Protein AF-A0A353HXE6-F1 (afdb_monomer_lite)

Secondary structure (DSSP, 8-state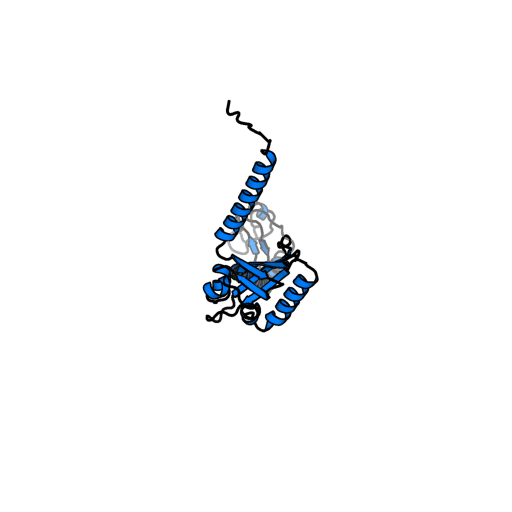):
-----------HHHHHHHHHHHHHHHHHHHHHHHTS-EEEEEEETTT--EEE-HHHHHHTT--HHHHHH-B-THHHHTTS-TTTHHHHHHHHHHHHHH-PPEEEEEEE--TTS-PEEEEEEEEEEEEPPPTTSPPEEEEEEEEEE-HHHHHHHHHHHHHHHHHHHHHHHHHHHHHH-SS--EEE-TT--EEEE-HHHHHHH-S----SSGGGGGGS--B--SSTTTTSBPPGGGSTT-

Radius of gyration: 35.02 Å; chains: 1; bounding box: 72×33×119 Å

pLDDT: mean 83.98, std 12.81, range [37.56, 98.0]

Foldseek 3Di:
DDDDDDDDDDCPVVVVVVVVVVVVVVVVVVVQVVVLFKKKWKAWPPVQWIAIAPNVCVLQVHDNVQRHVTDHPCSRLVQWDPVCSVVLVVLVVVQVVVQDKRWDWTWGQDPVRDTWIKTWIWGKDWDDADVVRDTIIMTITMIGGCRVVVVVVVVVVVVVVVVVVVVVVVLVVLQPDCDWDWDADLFLQTDDTYPNVCVVQPDADRDPGLQCCQRGWDAACDDPRGRPTDGSVNDPSD

Structure (mmCIF, N/CA/C/O backbone):
data_AF-A0A353HXE6-F1
#
_entry.id   AF-A0A353HXE6-F1
#
loop_
_atom_site.group_PDB
_atom_site.id
_atom_site.type_symbol
_atom_site.label_atom_id
_atom_site.label_alt_id
_atom_site.label_comp_id
_atom_site.label_asym_id
_atom_site.label_entity_id
_atom_site.label_seq_id
_atom_site.pdbx_PDB_ins_code
_atom_site.Cartn_x
_atom_site.Cartn_y
_atom_site.Cartn_z
_atom_site.occupancy
_atom_site.B_iso_or_equiv
_atom_site.auth_seq_id
_atom_site.auth_comp_id
_atom_site.auth_asym_id
_atom_site.auth_atom_id
_atom_site.pdbx_PDB_model_num
ATOM 1 N N . MET A 1 1 ? -5.615 16.450 75.062 1.00 40.00 1 MET A N 1
ATOM 2 C CA . MET A 1 1 ? -4.405 16.373 74.216 1.00 40.00 1 MET A CA 1
ATOM 3 C C . MET A 1 1 ? -4.824 15.713 72.902 1.00 40.00 1 MET A C 1
ATOM 5 O O . MET A 1 1 ? -5.200 14.551 72.936 1.00 40.00 1 MET A O 1
ATOM 9 N N . ARG A 1 2 ? -4.941 16.460 71.792 1.00 37.56 2 ARG A N 1
ATOM 10 C CA . ARG A 1 2 ? -5.350 15.903 70.485 1.00 37.56 2 ARG A CA 1
ATOM 11 C C . ARG A 1 2 ? -4.086 15.459 69.750 1.00 37.56 2 ARG A C 1
ATOM 13 O O . ARG A 1 2 ? -3.312 16.309 69.330 1.00 37.56 2 ARG A O 1
ATOM 20 N N . GLY A 1 3 ? -3.849 14.153 69.690 1.00 46.56 3 GLY A N 1
ATOM 21 C CA . GLY A 1 3 ? -2.720 13.577 68.961 1.00 46.56 3 GLY A CA 1
ATOM 22 C C . GLY A 1 3 ? -3.066 13.385 67.488 1.00 46.56 3 GLY A C 1
ATOM 23 O O . GLY A 1 3 ? -4.180 12.974 67.168 1.00 46.56 3 GLY A O 1
ATOM 24 N N . VAL A 1 4 ? -2.117 13.685 66.605 1.00 49.09 4 VAL A N 1
ATOM 25 C CA . VAL A 1 4 ? -2.189 13.362 65.177 1.00 49.09 4 VAL A CA 1
ATOM 26 C C . VAL A 1 4 ? -1.332 12.125 64.950 1.00 49.09 4 VAL A C 1
ATOM 28 O O . VAL A 1 4 ? -0.163 12.106 65.329 1.00 49.09 4 VAL A O 1
ATOM 31 N N . ILE A 1 5 ? -1.916 11.097 64.341 1.00 42.19 5 ILE A N 1
ATOM 32 C CA . ILE A 1 5 ? -1.171 9.955 63.816 1.00 42.19 5 ILE A CA 1
ATOM 33 C C . ILE A 1 5 ? -0.945 10.226 62.334 1.00 42.19 5 ILE A C 1
ATOM 35 O O . ILE A 1 5 ? -1.896 10.268 61.557 1.00 42.19 5 ILE A O 1
ATOM 39 N N . CYS A 1 6 ? 0.316 10.403 61.955 1.00 49.66 6 CYS A N 1
ATOM 40 C CA . CYS A 1 6 ? 0.728 10.351 60.561 1.00 49.66 6 CYS A CA 1
ATOM 41 C C . CYS A 1 6 ? 1.234 8.945 60.261 1.00 49.66 6 CYS A C 1
ATOM 43 O O . CYS A 1 6 ? 2.122 8.438 60.946 1.00 49.66 6 CYS A O 1
ATOM 45 N N . THR A 1 7 ? 0.687 8.333 59.218 1.00 40.16 7 THR A N 1
ATOM 46 C CA . THR A 1 7 ? 1.283 7.158 58.588 1.00 40.16 7 THR A CA 1
ATOM 47 C C . THR A 1 7 ? 1.950 7.611 57.299 1.00 40.16 7 THR A C 1
ATOM 49 O O . THR A 1 7 ? 1.366 8.342 56.502 1.00 40.16 7 THR A O 1
ATOM 52 N N . VAL A 1 8 ? 3.211 7.223 57.131 1.00 63.03 8 VAL A N 1
ATOM 53 C CA . VAL A 1 8 ? 3.997 7.494 55.930 1.00 63.03 8 VAL A CA 1
ATOM 54 C C . VAL A 1 8 ? 4.312 6.142 55.322 1.00 63.03 8 VAL A C 1
ATOM 56 O O . VAL A 1 8 ? 4.876 5.278 55.989 1.00 63.03 8 VAL A O 1
ATOM 59 N N . MET A 1 9 ? 3.903 5.948 54.076 1.00 75.06 9 MET A N 1
ATOM 60 C CA . MET A 1 9 ? 4.181 4.737 53.316 1.00 75.06 9 MET A CA 1
ATOM 61 C C . MET A 1 9 ? 4.933 5.109 52.045 1.00 75.06 9 MET A C 1
ATOM 63 O O . MET A 1 9 ? 4.606 6.095 51.383 1.00 75.06 9 MET A O 1
ATOM 67 N N . GLU A 1 10 ? 5.958 4.330 51.720 1.00 73.56 10 GLU A N 1
ATOM 68 C CA . GLU A 1 10 ? 6.756 4.541 50.522 1.00 73.56 10 GLU A CA 1
ATOM 69 C C . GLU A 1 10 ? 5.966 4.094 49.288 1.00 73.56 10 GLU A C 1
ATOM 71 O O . GLU A 1 10 ? 5.603 2.929 49.139 1.00 73.56 10 GLU A O 1
ATOM 76 N N . VAL A 1 11 ? 5.671 5.044 48.403 1.00 74.62 11 VAL A N 1
ATOM 77 C CA . VAL A 1 11 ? 4.921 4.809 47.157 1.00 74.62 11 VAL A CA 1
ATOM 78 C C . VAL A 1 11 ? 5.711 5.219 45.915 1.00 74.62 11 VAL A C 1
ATOM 80 O O . VAL A 1 11 ? 5.157 5.264 44.817 1.00 74.62 11 VAL A O 1
ATOM 83 N N . THR A 1 12 ? 7.005 5.503 46.069 1.00 81.94 12 THR A N 1
ATOM 84 C CA . THR A 1 12 ? 7.882 6.032 45.017 1.00 81.94 12 THR A CA 1
ATOM 85 C C . THR A 1 12 ? 7.852 5.168 43.757 1.00 81.94 12 THR A C 1
ATOM 87 O O . THR A 1 12 ? 7.651 5.687 42.659 1.00 81.94 12 THR A O 1
ATOM 90 N N . ASP A 1 13 ? 7.971 3.849 43.903 1.00 79.56 13 ASP A N 1
ATOM 91 C CA . ASP A 1 13 ? 7.974 2.933 42.760 1.00 79.56 13 ASP A CA 1
ATOM 92 C C . ASP A 1 13 ? 6.613 2.853 42.070 1.00 79.56 13 ASP A C 1
ATOM 94 O O . ASP A 1 13 ? 6.538 2.892 40.841 1.00 79.56 13 ASP A O 1
ATOM 98 N N . LYS A 1 14 ? 5.519 2.848 42.840 1.00 76.06 14 LYS A N 1
ATOM 99 C CA . LYS A 1 14 ? 4.159 2.851 42.286 1.00 76.06 14 LYS A CA 1
ATOM 100 C C . LYS A 1 14 ? 3.890 4.121 41.478 1.00 76.06 14 LYS A C 1
ATOM 102 O O . LYS A 1 14 ? 3.343 4.046 40.379 1.00 76.06 14 LYS A O 1
ATOM 107 N N . VAL A 1 15 ? 4.305 5.278 41.994 1.00 73.62 15 VAL A N 1
ATOM 108 C CA . VAL A 1 15 ? 4.153 6.568 41.304 1.00 73.62 15 VAL A CA 1
ATOM 109 C C . VAL A 1 15 ? 5.016 6.619 40.039 1.00 73.62 15 VAL A C 1
ATOM 111 O O . VAL A 1 15 ? 4.537 7.070 39.002 1.00 73.62 15 VAL A O 1
ATOM 114 N N . ARG A 1 16 ? 6.250 6.095 40.072 1.00 74.75 16 ARG A N 1
ATOM 115 C CA . ARG A 1 16 ? 7.139 6.032 38.895 1.00 74.75 16 ARG A CA 1
ATOM 116 C C . ARG A 1 16 ? 6.606 5.123 37.789 1.00 74.75 16 ARG A C 1
ATOM 118 O O . ARG A 1 16 ? 6.708 5.480 36.619 1.00 74.75 16 ARG A O 1
ATOM 125 N N . VAL A 1 17 ? 6.042 3.966 38.138 1.00 75.06 17 VAL A N 1
ATOM 126 C CA . VAL A 1 17 ? 5.437 3.043 37.162 1.00 75.06 17 VAL A CA 1
ATOM 127 C C . VAL A 1 17 ? 4.210 3.675 36.505 1.00 75.06 17 VAL A C 1
ATOM 129 O O . VAL A 1 17 ? 4.102 3.649 35.281 1.00 75.06 17 VAL A O 1
ATOM 132 N N . LEU A 1 18 ? 3.332 4.307 37.290 1.00 73.88 18 LEU A N 1
ATOM 133 C CA . LEU A 1 18 ? 2.156 5.005 36.760 1.00 73.88 18 LEU A CA 1
ATOM 134 C C . LEU A 1 18 ? 2.539 6.186 35.859 1.00 73.88 18 LEU A C 1
ATOM 136 O O . LEU A 1 18 ? 1.937 6.362 34.804 1.00 73.88 18 LEU A O 1
ATOM 140 N N . ALA A 1 19 ? 3.559 6.960 36.237 1.00 71.19 19 ALA A N 1
ATOM 141 C CA . ALA A 1 19 ? 4.052 8.068 35.423 1.00 71.19 19 ALA A CA 1
ATOM 142 C C . ALA A 1 19 ? 4.612 7.587 34.074 1.00 71.19 19 ALA A C 1
ATOM 144 O O . ALA A 1 19 ? 4.254 8.141 33.041 1.00 71.19 19 ALA A O 1
ATOM 145 N N . ARG A 1 20 ? 5.413 6.508 34.065 1.00 71.81 20 ARG A N 1
ATOM 146 C CA . ARG A 1 20 ? 5.950 5.912 32.827 1.00 71.81 20 ARG A CA 1
ATOM 147 C C . ARG A 1 20 ? 4.861 5.341 31.921 1.00 71.81 20 ARG A C 1
ATOM 149 O O . ARG A 1 20 ? 4.973 5.457 30.706 1.00 71.81 20 ARG A O 1
ATOM 156 N N . HIS A 1 21 ? 3.828 4.723 32.497 1.00 72.75 21 HIS A N 1
ATOM 157 C CA . HIS A 1 21 ? 2.684 4.225 31.730 1.00 72.75 21 HIS A CA 1
ATOM 158 C C . HIS A 1 21 ? 1.946 5.376 31.048 1.00 72.75 21 HIS A C 1
ATOM 160 O O . HIS A 1 21 ? 1.702 5.328 29.847 1.00 72.75 21 HIS A O 1
ATOM 166 N N . LYS A 1 22 ? 1.670 6.441 31.807 1.00 67.44 22 LYS A N 1
ATOM 167 C CA . LYS A 1 22 ? 0.979 7.626 31.309 1.00 67.44 22 LYS A CA 1
ATOM 168 C C . LYS A 1 22 ? 1.781 8.353 30.225 1.00 67.44 22 LYS A C 1
ATOM 170 O O . LYS A 1 22 ? 1.219 8.683 29.193 1.00 67.44 22 LYS A O 1
ATOM 175 N N . GLU A 1 23 ? 3.094 8.516 30.401 1.00 69.06 23 GLU A N 1
ATOM 176 C CA . GLU A 1 23 ? 3.977 9.079 29.365 1.00 69.06 23 GLU A CA 1
ATOM 177 C C . GLU A 1 23 ? 4.014 8.221 28.094 1.00 69.06 23 GLU A C 1
ATOM 179 O O . GLU A 1 23 ? 4.039 8.757 26.988 1.00 69.06 23 GLU A O 1
ATOM 184 N N . ALA A 1 24 ? 4.028 6.891 28.223 1.00 67.69 24 ALA A N 1
ATOM 185 C CA . ALA A 1 24 ? 4.013 5.994 27.071 1.00 67.69 24 ALA A CA 1
ATOM 186 C C . ALA A 1 24 ? 2.675 6.057 26.317 1.00 67.69 24 ALA A C 1
ATOM 188 O O . ALA A 1 24 ? 2.682 6.108 25.088 1.00 67.69 24 ALA A O 1
ATOM 189 N N . GLU A 1 25 ? 1.550 6.101 27.036 1.00 70.56 25 GLU A N 1
ATOM 190 C CA . GLU A 1 25 ? 0.214 6.295 26.461 1.00 70.56 25 GLU A CA 1
ATOM 191 C C . GLU A 1 25 ? 0.075 7.659 25.787 1.00 70.56 25 GLU A C 1
ATOM 193 O O . GLU A 1 25 ? -0.368 7.718 24.647 1.00 70.56 25 GLU A O 1
ATOM 198 N N . GLU A 1 26 ? 0.503 8.742 26.439 1.00 60.44 26 GLU A N 1
ATOM 199 C CA . GLU A 1 26 ? 0.478 10.095 25.873 1.00 60.44 26 GLU A CA 1
ATOM 200 C C . GLU A 1 26 ? 1.373 10.192 24.635 1.00 60.44 26 GLU A C 1
ATOM 202 O O . GLU A 1 26 ? 0.990 10.791 23.634 1.00 60.44 26 GLU A O 1
ATOM 207 N N . ARG A 1 27 ? 2.541 9.545 24.644 1.00 62.47 27 ARG A N 1
ATOM 208 C CA . ARG A 1 27 ? 3.441 9.510 23.486 1.00 62.47 27 ARG A CA 1
ATOM 209 C C . ARG A 1 27 ? 2.885 8.673 22.335 1.00 62.47 27 ARG A C 1
ATOM 211 O O . ARG A 1 27 ? 3.046 9.064 21.179 1.00 62.47 27 ARG A O 1
ATOM 218 N N . LEU A 1 28 ? 2.235 7.546 22.627 1.00 61.03 28 LEU A N 1
ATOM 219 C CA . LEU A 1 28 ? 1.508 6.752 21.634 1.00 61.03 28 LEU A CA 1
ATOM 220 C C . LEU A 1 28 ? 0.338 7.553 21.060 1.00 61.03 28 LEU A C 1
ATOM 222 O O . LEU A 1 28 ? 0.222 7.645 19.842 1.00 61.03 28 LEU A O 1
ATOM 226 N N . ALA A 1 29 ? -0.465 8.189 21.911 1.00 57.75 29 ALA A N 1
ATOM 227 C CA . ALA A 1 29 ? -1.571 9.047 21.508 1.00 57.75 29 ALA A CA 1
ATOM 228 C C . ALA A 1 29 ? -1.080 10.188 20.613 1.00 57.75 29 ALA A C 1
ATOM 230 O O . ALA A 1 29 ? -1.572 10.314 19.503 1.00 57.75 29 ALA A O 1
ATOM 231 N N . LEU A 1 30 ? -0.036 10.924 21.006 1.00 54.41 30 LEU A N 1
ATOM 232 C CA . LEU A 1 30 ? 0.562 11.996 20.202 1.00 54.41 30 LEU A CA 1
ATOM 233 C C . LEU A 1 30 ? 1.118 11.493 18.862 1.00 54.41 30 LEU A C 1
ATOM 235 O O . LEU A 1 30 ? 0.959 12.158 17.842 1.00 54.41 30 LEU A O 1
ATOM 239 N N . SER A 1 31 ? 1.744 10.313 18.831 1.00 57.62 31 SER A N 1
ATOM 240 C CA . SER A 1 31 ? 2.238 9.711 17.585 1.00 57.62 31 SER A CA 1
ATOM 241 C C . SER A 1 31 ? 1.100 9.302 16.646 1.00 57.62 31 SER A C 1
ATOM 243 O O . SER A 1 31 ? 1.228 9.459 15.432 1.00 57.62 31 SER A O 1
ATOM 245 N N . LEU A 1 32 ? -0.002 8.774 17.186 1.00 56.06 32 LEU A N 1
ATOM 246 C CA . LEU A 1 32 ? -1.199 8.430 16.415 1.00 56.06 32 LEU A CA 1
ATOM 247 C C . LEU A 1 32 ? -1.966 9.697 15.990 1.00 56.06 32 LEU A C 1
ATOM 249 O O . LEU A 1 32 ? -2.519 9.777 14.891 1.00 56.06 32 LEU A O 1
ATOM 253 N N . GLU A 1 33 ? -1.963 10.721 16.842 1.00 50.47 33 GLU A N 1
ATOM 254 C CA . GLU A 1 33 ? -2.589 12.014 16.603 1.00 50.47 33 GLU A CA 1
ATOM 255 C C . GLU A 1 33 ? -1.887 12.788 15.490 1.00 50.47 33 GLU A C 1
ATOM 257 O O . GLU A 1 33 ? -2.581 13.323 14.622 1.00 50.47 33 GLU A O 1
ATOM 262 N N . ALA A 1 34 ? -0.550 12.788 15.478 1.00 49.12 34 ALA A N 1
ATOM 263 C CA . ALA A 1 34 ? 0.286 13.515 14.524 1.00 49.12 34 ALA A CA 1
ATOM 264 C C . ALA A 1 34 ? 0.172 13.000 13.081 1.00 49.12 34 ALA A C 1
ATOM 266 O O . ALA A 1 34 ? 0.388 13.766 12.147 1.00 49.12 34 ALA A O 1
ATOM 267 N N . SER A 1 35 ? -0.202 11.732 12.884 1.00 57.84 35 SER A N 1
ATOM 268 C CA . SER A 1 35 ? -0.330 11.145 11.544 1.00 57.84 35 SER A CA 1
ATOM 269 C C . SER A 1 35 ? -1.614 11.580 10.813 1.00 57.84 35 SER A C 1
ATOM 271 O O . SER A 1 35 ? -1.719 11.406 9.604 1.00 57.84 35 SER A O 1
ATOM 273 N N . GLY A 1 36 ? -2.607 12.156 11.512 1.00 61.31 36 GLY A N 1
ATOM 274 C CA . GLY A 1 36 ? -3.855 1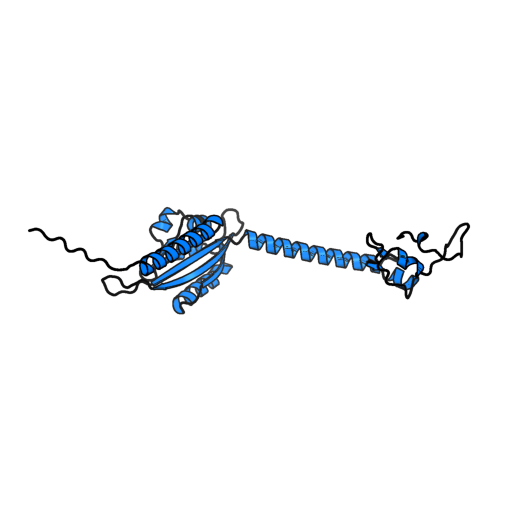2.697 10.933 1.00 61.31 36 GLY A CA 1
ATOM 275 C C . GLY A 1 36 ? -4.805 11.683 10.266 1.00 61.31 36 GLY A C 1
ATOM 276 O O . GLY A 1 36 ? -5.989 11.970 10.107 1.00 61.31 36 GLY A O 1
ATOM 277 N N . ASN A 1 37 ? -4.316 10.487 9.942 1.00 76.69 37 ASN A N 1
ATOM 278 C CA . ASN A 1 37 ? -4.967 9.437 9.159 1.00 76.69 37 ASN A CA 1
ATOM 279 C C . ASN A 1 37 ? -5.411 8.218 9.990 1.00 76.69 37 ASN A C 1
ATOM 281 O O . ASN A 1 37 ? -5.790 7.196 9.421 1.00 76.69 37 ASN A O 1
ATOM 285 N N . ILE A 1 38 ? -5.339 8.305 11.322 1.00 86.81 38 ILE A N 1
ATOM 286 C CA . ILE A 1 38 ? -5.666 7.203 12.235 1.00 86.81 38 ILE A CA 1
ATOM 287 C C . ILE A 1 38 ? -6.937 7.529 13.008 1.00 86.81 38 ILE A C 1
ATOM 289 O O . ILE A 1 38 ? -6.988 8.555 13.687 1.00 86.81 38 ILE A O 1
ATOM 293 N N . GLY A 1 39 ? -7.927 6.643 12.929 1.00 88.62 39 GLY A N 1
ATOM 294 C CA . GLY A 1 39 ? -9.117 6.638 13.776 1.00 88.62 39 GLY A CA 1
ATOM 295 C C . GLY A 1 39 ? -9.160 5.414 14.685 1.00 88.62 39 GLY A C 1
ATOM 296 O O . GLY A 1 39 ? -8.623 4.360 14.351 1.00 88.62 39 GLY A O 1
ATOM 297 N N . THR A 1 40 ? -9.798 5.546 15.837 1.00 89.69 40 THR A N 1
ATOM 298 C CA . THR A 1 40 ? -9.978 4.482 16.832 1.00 89.69 40 THR A CA 1
ATOM 299 C C . THR A 1 40 ? -11.399 3.933 16.805 1.00 89.69 40 THR A C 1
ATOM 301 O O . THR A 1 40 ? -12.358 4.645 16.494 1.00 89.69 40 THR A O 1
ATOM 304 N N . TRP A 1 41 ? -11.534 2.649 17.130 1.00 91.81 41 TRP A N 1
ATOM 305 C CA . TRP A 1 41 ? -12.815 1.955 17.212 1.00 91.81 41 TRP A CA 1
ATOM 306 C C . TRP A 1 41 ? -12.808 0.931 18.349 1.00 91.81 41 TRP A C 1
ATOM 308 O O . TRP A 1 41 ? -11.768 0.387 18.723 1.00 91.81 41 TRP A O 1
ATOM 318 N N . SER A 1 42 ? -13.986 0.671 18.904 1.00 91.69 42 SER A N 1
ATOM 319 C CA . SER A 1 42 ? -14.221 -0.302 19.965 1.00 91.69 42 SER A CA 1
ATOM 320 C C . SER A 1 42 ? -15.606 -0.907 19.797 1.00 91.69 42 SER A C 1
ATOM 322 O O . SER A 1 42 ? -16.588 -0.186 19.663 1.00 91.69 42 SER A O 1
ATOM 324 N N . TYR A 1 43 ? -15.684 -2.226 19.805 1.00 92.62 43 TYR A N 1
ATOM 325 C CA . TYR A 1 43 ? -16.901 -3.009 19.708 1.00 92.62 43 TYR A CA 1
ATOM 326 C C . TYR A 1 43 ? -17.076 -3.811 20.996 1.00 92.62 43 TYR A C 1
ATOM 328 O O . TYR A 1 43 ? -16.276 -4.694 21.315 1.00 92.62 43 TYR A O 1
ATOM 336 N N . ASP A 1 44 ? -18.098 -3.471 21.772 1.00 90.69 44 ASP A N 1
ATOM 337 C CA . ASP A 1 44 ? -18.424 -4.144 23.023 1.00 90.69 44 ASP A CA 1
ATOM 338 C C . ASP A 1 44 ? -19.173 -5.451 22.715 1.00 90.69 44 ASP A C 1
ATOM 340 O O . ASP A 1 44 ? -20.250 -5.446 22.120 1.00 90.69 44 ASP A O 1
ATOM 344 N N . LEU A 1 45 ? -18.580 -6.587 23.093 1.00 90.00 45 LEU A N 1
ATOM 345 C CA . LEU A 1 45 ? -19.087 -7.918 22.740 1.00 90.00 45 LEU A CA 1
ATOM 346 C C . LEU A 1 45 ? -20.291 -8.348 23.592 1.00 90.00 45 LEU A C 1
ATOM 348 O O . LEU A 1 45 ? -20.918 -9.360 23.285 1.00 90.00 45 LEU A O 1
ATOM 352 N N . ASP A 1 46 ? -20.610 -7.613 24.660 1.00 87.06 46 ASP A N 1
ATOM 353 C CA . ASP A 1 46 ? -21.753 -7.889 25.531 1.00 87.06 46 ASP A CA 1
ATOM 354 C C . ASP A 1 46 ? -22.991 -7.087 25.109 1.00 87.06 46 ASP A C 1
ATOM 356 O O . ASP A 1 46 ? -24.099 -7.619 25.057 1.00 87.06 46 ASP A O 1
ATOM 360 N N . THR A 1 47 ? -22.806 -5.798 24.830 1.00 88.44 47 THR A N 1
ATOM 361 C CA . THR A 1 47 ? -23.870 -4.852 24.450 1.00 88.44 47 THR A CA 1
ATOM 362 C C . THR A 1 47 ? -24.067 -4.747 22.943 1.00 88.44 47 THR A C 1
ATOM 364 O O . THR A 1 47 ? -25.084 -4.217 22.501 1.00 88.44 47 THR A O 1
ATOM 367 N N . LEU A 1 48 ? -23.110 -5.251 22.159 1.00 90.25 48 LEU A N 1
ATOM 368 C CA . LEU A 1 48 ? -23.056 -5.149 20.699 1.00 90.25 48 LEU A CA 1
ATOM 369 C C . LEU A 1 48 ? -23.007 -3.697 20.191 1.00 90.25 48 LEU A C 1
ATOM 371 O O . LEU A 1 48 ? -23.315 -3.431 19.027 1.00 90.25 48 LEU A O 1
ATOM 375 N N . ALA A 1 49 ? -22.588 -2.765 21.050 1.00 90.81 49 ALA A N 1
ATOM 376 C CA . ALA A 1 49 ? -22.399 -1.366 20.706 1.00 90.81 49 ALA A CA 1
ATOM 377 C C . ALA A 1 49 ? -20.987 -1.123 20.156 1.00 90.81 49 ALA A C 1
ATOM 379 O O . ALA A 1 49 ? -19.984 -1.581 20.707 1.00 90.81 49 ALA A O 1
ATOM 380 N N . THR A 1 50 ? -20.911 -0.367 19.067 1.00 91.94 50 THR A N 1
ATOM 381 C CA . THR A 1 50 ? -19.667 0.085 18.441 1.00 91.94 50 THR A CA 1
ATOM 382 C C . THR A 1 50 ? -19.477 1.567 18.714 1.00 91.94 50 THR A C 1
ATOM 384 O O . THR A 1 50 ? -20.321 2.379 18.336 1.00 91.94 50 THR A O 1
ATOM 387 N N . HIS A 1 51 ? -18.355 1.909 19.334 1.00 89.81 51 HIS A N 1
ATOM 388 C CA . HIS A 1 51 ? -17.922 3.268 19.622 1.00 89.81 51 HIS A CA 1
ATOM 389 C C . HIS A 1 51 ? -16.701 3.606 18.778 1.00 89.81 51 HIS A C 1
ATOM 391 O O . HIS A 1 51 ? -15.767 2.808 18.684 1.00 89.81 51 HIS A O 1
ATOM 397 N N . VAL A 1 52 ? -16.681 4.794 18.187 1.00 90.31 52 VAL A N 1
ATOM 398 C CA . VAL A 1 52 ? -15.561 5.248 17.353 1.00 90.31 52 VAL A CA 1
ATOM 399 C C . VAL A 1 52 ? -15.260 6.719 17.616 1.00 90.31 52 VAL A C 1
ATOM 401 O O . VAL A 1 52 ? -16.109 7.463 18.116 1.00 90.31 52 VAL A O 1
ATOM 404 N N . ASP A 1 53 ? -14.047 7.152 17.288 1.00 88.75 53 ASP A N 1
ATOM 405 C CA . ASP A 1 53 ? -13.698 8.570 17.347 1.00 88.75 53 ASP A CA 1
ATOM 406 C C . ASP A 1 53 ? -14.150 9.350 16.099 1.00 88.75 53 ASP A C 1
ATOM 408 O O . ASP A 1 53 ? -14.657 8.808 15.115 1.00 88.75 53 ASP A O 1
ATOM 412 N N . GLU A 1 54 ? -13.952 10.670 16.133 1.00 86.38 54 GLU A N 1
ATOM 413 C CA . GLU A 1 54 ? -14.315 11.551 15.019 1.00 86.38 54 GLU A CA 1
ATOM 414 C C . GLU A 1 54 ? -13.551 11.238 13.729 1.00 86.38 54 GLU A C 1
ATOM 416 O O . GLU A 1 54 ? -14.056 11.494 12.638 1.00 86.38 54 GLU A O 1
ATOM 421 N N . ARG A 1 55 ? -12.324 10.721 13.823 1.00 86.44 55 ARG A N 1
ATOM 422 C CA . ARG A 1 55 ? -11.479 10.462 12.652 1.00 86.44 55 ARG A CA 1
ATOM 423 C C . ARG A 1 55 ? -11.960 9.218 11.924 1.00 86.44 55 ARG A C 1
ATOM 425 O O . ARG A 1 55 ? -12.120 9.256 10.707 1.00 86.44 55 ARG A O 1
ATOM 432 N N . PHE A 1 56 ? -12.261 8.160 12.669 1.00 90.12 56 PHE A N 1
ATOM 433 C CA . PHE A 1 56 ? -12.901 6.963 12.149 1.00 90.12 56 PHE A CA 1
ATOM 434 C C . PHE A 1 56 ? -14.269 7.306 11.552 1.00 90.12 56 PHE A C 1
ATOM 436 O O . PHE A 1 56 ? -14.560 6.912 10.427 1.00 90.12 56 PHE A O 1
ATOM 443 N N . ALA A 1 57 ? -15.084 8.101 12.252 1.00 89.12 57 ALA A N 1
ATOM 444 C CA . ALA A 1 57 ? -16.382 8.537 11.739 1.00 89.12 57 ALA A CA 1
ATOM 445 C C . ALA A 1 57 ? -16.256 9.291 10.401 1.00 89.12 57 ALA A C 1
ATOM 447 O O . ALA A 1 57 ? -16.989 8.992 9.461 1.00 89.12 57 ALA A O 1
ATOM 448 N N . ARG A 1 58 ? -15.273 10.196 10.271 1.00 87.06 58 ARG A N 1
ATOM 449 C CA . ARG A 1 58 ? -14.964 10.882 9.002 1.00 87.06 58 ARG A CA 1
ATOM 450 C C . ARG A 1 58 ? -14.532 9.916 7.899 1.00 87.06 58 ARG A C 1
ATOM 452 O O . ARG A 1 58 ? -15.032 10.028 6.784 1.00 87.06 58 ARG A O 1
ATOM 459 N N . LEU A 1 59 ? -13.646 8.967 8.205 1.00 87.31 59 LEU A N 1
ATOM 460 C CA . LEU A 1 59 ? -13.177 7.945 7.260 1.00 87.31 59 LEU A CA 1
ATOM 461 C C . LEU A 1 59 ? -14.345 7.114 6.705 1.00 87.31 59 LEU A C 1
ATOM 463 O O . LEU A 1 59 ? -14.416 6.830 5.509 1.00 87.31 59 LEU A O 1
ATOM 467 N N . PHE A 1 60 ? -15.294 6.795 7.583 1.00 88.12 60 PHE A N 1
ATOM 468 C CA . PHE A 1 60 ? -16.526 6.085 7.276 1.00 88.12 60 PHE A CA 1
ATOM 469 C C . PHE A 1 60 ? -17.705 7.020 6.958 1.00 88.12 60 PHE A C 1
ATOM 471 O O . PHE A 1 60 ? -18.837 6.569 6.988 1.00 88.12 60 PHE A O 1
ATOM 478 N N . GLN A 1 61 ? -17.499 8.301 6.633 1.00 86.50 61 GLN A N 1
ATOM 479 C CA . GLN A 1 61 ? -18.569 9.219 6.197 1.00 86.50 61 GLN A CA 1
ATOM 480 C C . GLN A 1 61 ? -19.862 9.168 7.054 1.00 86.50 61 GLN A C 1
ATOM 482 O O . GLN A 1 61 ? -20.966 9.351 6.533 1.00 86.50 61 GLN A O 1
ATOM 487 N N . VAL A 1 62 ? -19.733 8.908 8.361 1.00 85.50 62 VAL A N 1
ATOM 488 C CA . VAL A 1 62 ? -20.845 8.868 9.319 1.00 85.50 62 VAL A CA 1
ATOM 489 C C . VAL A 1 62 ? -20.747 10.031 10.297 1.00 85.50 62 VAL A C 1
ATOM 491 O O . VAL A 1 62 ? -19.663 10.524 10.612 1.00 85.50 62 VAL A O 1
ATOM 494 N N . GLU A 1 63 ? -21.896 10.459 10.811 1.00 81.94 63 GLU A N 1
ATOM 495 C CA . GLU A 1 63 ? -21.965 11.493 11.840 1.00 81.94 63 GLU A CA 1
ATOM 496 C C . GLU A 1 63 ? -21.258 11.031 13.119 1.00 81.94 63 GLU A C 1
ATOM 498 O O . GLU A 1 63 ? -21.614 10.013 13.719 1.00 81.94 63 GLU A O 1
ATOM 503 N N . ALA A 1 64 ? -20.280 11.813 13.579 1.00 73.06 64 ALA A N 1
ATOM 504 C CA . ALA A 1 64 ? -19.484 11.472 14.756 1.00 73.06 64 ALA A CA 1
ATOM 505 C C . ALA A 1 64 ? -20.321 11.358 16.044 1.00 73.06 64 ALA A C 1
ATOM 507 O O . ALA A 1 64 ? -19.952 10.617 16.953 1.00 73.06 64 ALA A O 1
ATOM 508 N N . ALA A 1 65 ? -21.453 12.066 16.127 1.00 75.75 65 ALA A N 1
ATOM 509 C CA . ALA A 1 65 ? -22.363 11.998 17.272 1.00 75.75 65 ALA A CA 1
ATOM 510 C C . ALA A 1 65 ? -23.000 10.604 17.426 1.00 75.75 65 ALA A C 1
ATOM 512 O O . ALA A 1 65 ? -22.935 10.018 18.503 1.00 75.75 65 ALA A O 1
ATOM 513 N N . LEU A 1 66 ? -23.504 10.032 16.324 1.00 70.44 66 LEU A N 1
ATOM 514 C CA . LEU A 1 66 ? -24.102 8.686 16.285 1.00 70.44 66 LEU A CA 1
ATOM 515 C C . LEU A 1 66 ? -23.096 7.593 16.671 1.00 70.44 66 LEU A C 1
ATOM 517 O O . LEU A 1 66 ? -23.441 6.562 17.239 1.00 70.44 66 LEU A O 1
ATOM 521 N N . ALA A 1 67 ? -21.832 7.838 16.355 1.00 69.88 67 ALA A N 1
ATOM 522 C CA . ALA A 1 67 ? -20.728 6.923 16.566 1.00 69.88 67 ALA A CA 1
ATOM 523 C C . ALA A 1 67 ? -20.170 6.972 18.008 1.00 69.88 67 ALA A C 1
ATOM 525 O O . ALA A 1 67 ? -19.627 5.982 18.498 1.00 69.88 67 ALA A O 1
ATOM 526 N N . ARG A 1 68 ? -20.325 8.106 18.707 1.00 66.69 68 ARG A N 1
ATOM 527 C CA . ARG A 1 68 ? -19.926 8.280 20.116 1.00 66.69 68 ARG A CA 1
ATOM 528 C C . ARG A 1 68 ? -20.902 7.621 21.087 1.00 66.69 68 ARG A C 1
ATOM 530 O O . ARG A 1 68 ? -20.463 6.997 22.051 1.00 66.69 68 ARG A O 1
ATOM 537 N N . GLU A 1 69 ? -22.201 7.732 20.818 1.00 76.69 69 GLU A N 1
ATOM 538 C CA . GLU A 1 69 ? -23.266 7.165 21.663 1.00 76.69 69 GLU A CA 1
ATOM 539 C C . GLU A 1 69 ? -23.300 5.628 21.631 1.00 76.69 69 GLU A C 1
ATOM 541 O O . GLU A 1 69 ? -23.788 5.001 22.569 1.00 76.69 69 GLU A O 1
ATOM 546 N N . GLY A 1 70 ? -22.686 5.025 20.610 1.00 80.50 70 GLY A N 1
ATOM 547 C CA . GLY A 1 70 ? -22.686 3.587 20.380 1.00 80.50 70 GLY A CA 1
ATOM 548 C C . GLY A 1 70 ? -23.721 3.210 19.324 1.00 80.50 70 GLY A C 1
ATOM 549 O O . GLY A 1 70 ? -24.896 3.542 19.439 1.00 80.50 70 GLY A O 1
ATOM 550 N N . THR A 1 71 ? -23.287 2.504 18.283 1.00 89.00 71 THR A N 1
ATOM 551 C CA . THR A 1 71 ? -24.154 2.053 17.182 1.00 89.00 71 THR A CA 1
ATOM 552 C C . THR A 1 71 ? -23.870 0.598 16.810 1.00 89.00 71 THR A C 1
ATOM 554 O O . THR A 1 71 ? -22.852 0.028 17.191 1.00 89.00 71 THR A O 1
ATOM 557 N N . GLU A 1 72 ? -24.758 -0.021 16.040 1.00 91.00 72 GLU A N 1
ATOM 558 C CA . GLU A 1 72 ? -24.557 -1.368 15.504 1.00 91.00 72 GLU A CA 1
ATOM 559 C C . GLU A 1 72 ? -23.318 -1.451 14.587 1.00 91.00 72 GLU A C 1
ATOM 561 O O . GLU A 1 72 ? -23.041 -0.538 13.806 1.00 91.00 72 GLU A O 1
ATOM 566 N N . LEU A 1 73 ? -22.588 -2.573 14.647 1.00 90.12 73 LEU A N 1
ATOM 567 C CA . LEU A 1 73 ? -21.386 -2.831 13.834 1.00 90.12 73 LEU A CA 1
ATOM 568 C C . LEU A 1 73 ? -21.679 -2.893 12.321 1.00 90.12 73 LEU A C 1
ATOM 570 O O . LEU A 1 73 ? -20.829 -2.543 11.494 1.00 90.12 73 LEU A O 1
ATOM 574 N N . ASN A 1 74 ? -22.885 -3.335 11.950 1.00 91.56 74 ASN A N 1
ATOM 575 C CA . ASN A 1 74 ? -23.340 -3.413 10.557 1.00 91.56 74 ASN A CA 1
ATOM 576 C C . ASN A 1 74 ? -23.232 -2.054 9.845 1.00 91.56 74 ASN A C 1
ATOM 578 O O . ASN A 1 74 ? -22.791 -2.007 8.706 1.00 91.56 74 ASN A O 1
ATOM 582 N N . ARG A 1 75 ? -23.469 -0.935 10.539 1.00 89.81 75 ARG A N 1
ATOM 583 C CA . ARG A 1 75 ? -23.379 0.425 9.986 1.00 89.81 75 ARG A CA 1
ATOM 584 C C . ARG A 1 75 ? -22.024 0.726 9.361 1.00 89.81 75 ARG A C 1
ATOM 586 O O . ARG A 1 75 ? -21.967 1.441 8.368 1.00 89.81 75 ARG A O 1
ATOM 593 N N . PHE A 1 76 ? -20.951 0.180 9.927 1.00 91.94 76 PHE A N 1
ATOM 594 C CA . PHE A 1 76 ? -19.598 0.359 9.409 1.00 91.94 76 PHE A CA 1
ATOM 595 C C . PHE A 1 76 ? -19.237 -0.714 8.382 1.00 91.94 76 PHE A C 1
ATOM 597 O O . PHE A 1 76 ? -18.685 -0.405 7.327 1.00 91.94 76 PHE A O 1
ATOM 604 N N . THR A 1 77 ? -19.570 -1.974 8.664 1.00 93.31 77 THR A N 1
ATOM 605 C CA . THR A 1 77 ? -19.237 -3.097 7.769 1.00 93.31 77 THR A CA 1
ATOM 606 C C . THR A 1 77 ? -20.041 -3.079 6.465 1.00 93.31 77 THR A C 1
ATOM 608 O O . THR A 1 77 ? -19.531 -3.502 5.428 1.00 93.31 77 THR A O 1
ATOM 611 N N . ASP A 1 78 ? -21.237 -2.488 6.464 1.00 93.25 78 ASP A N 1
ATOM 612 C CA . ASP A 1 78 ? -22.059 -2.281 5.271 1.00 93.25 78 ASP A CA 1
ATOM 613 C C . ASP A 1 78 ? -21.523 -1.201 4.339 1.00 93.25 78 ASP A C 1
ATOM 615 O O . ASP A 1 78 ? -21.931 -1.145 3.176 1.00 93.25 78 ASP A O 1
ATOM 619 N N . MET A 1 79 ? -20.583 -0.378 4.801 1.00 92.19 79 MET A N 1
ATOM 620 C CA . MET A 1 79 ? -19.888 0.540 3.912 1.00 92.19 79 MET A CA 1
ATOM 621 C C . MET A 1 79 ? -18.609 -0.025 3.310 1.00 92.19 79 MET A C 1
ATOM 623 O O . MET A 1 79 ? -17.968 0.641 2.503 1.00 92.19 79 MET A O 1
ATOM 627 N N . ILE A 1 80 ? -18.199 -1.228 3.697 1.00 95.62 80 ILE A N 1
ATOM 628 C CA . ILE A 1 80 ? -17.043 -1.868 3.080 1.00 95.62 80 ILE A CA 1
ATOM 629 C C . ILE A 1 80 ? -17.414 -2.238 1.644 1.00 95.62 80 ILE A C 1
ATOM 631 O O . ILE A 1 80 ? -18.535 -2.703 1.380 1.00 95.62 80 ILE A O 1
ATOM 635 N N . HIS A 1 81 ? -16.460 -2.035 0.730 1.00 96.31 81 HIS A N 1
ATOM 636 C CA . HIS A 1 81 ? -16.597 -2.384 -0.677 1.00 96.31 81 HIS A CA 1
ATOM 637 C C . HIS A 1 81 ? -17.140 -3.821 -0.811 1.00 96.31 81 HIS A C 1
ATOM 639 O O . HIS A 1 81 ? -16.631 -4.718 -0.127 1.00 96.31 81 HIS A O 1
ATOM 645 N N . PRO A 1 82 ? -18.155 -4.072 -1.662 1.00 95.44 82 PRO A N 1
ATOM 646 C CA . PRO A 1 82 ? -18.836 -5.367 -1.742 1.00 95.44 82 PRO A CA 1
ATOM 647 C C . PRO A 1 82 ? -17.894 -6.568 -1.891 1.00 95.44 82 PRO A C 1
ATOM 649 O O . PRO A 1 82 ? -18.070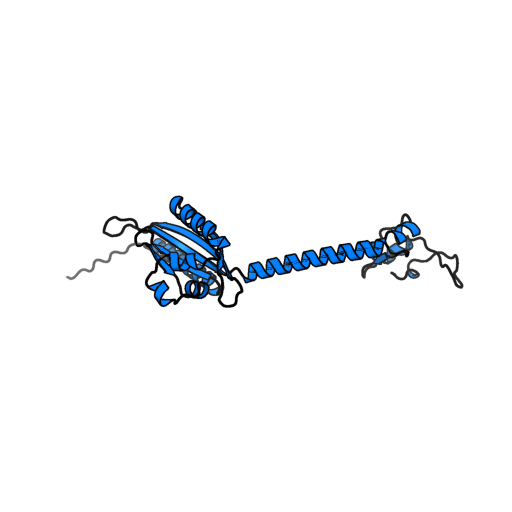 -7.563 -1.195 1.00 95.44 82 PRO A O 1
ATOM 652 N N . ASP A 1 83 ? -16.854 -6.443 -2.719 1.00 97.69 83 ASP A N 1
ATOM 653 C CA . ASP A 1 83 ? -15.849 -7.499 -2.930 1.00 97.69 83 ASP A CA 1
ATOM 654 C C . ASP A 1 83 ? -15.016 -7.831 -1.682 1.00 97.69 83 ASP A C 1
ATOM 656 O O . ASP A 1 83 ? -14.554 -8.958 -1.515 1.00 97.69 83 ASP A O 1
ATOM 660 N N . ASP A 1 84 ? -14.803 -6.852 -0.800 1.00 98.00 84 ASP A N 1
ATOM 661 C CA . ASP A 1 84 ? -13.966 -7.018 0.388 1.00 98.00 84 ASP A CA 1
ATOM 662 C C . ASP A 1 84 ? -14.793 -7.472 1.600 1.00 98.00 84 ASP A C 1
ATOM 664 O O . ASP A 1 84 ? -14.270 -8.149 2.490 1.00 98.00 84 ASP A O 1
ATOM 668 N N . ARG A 1 85 ? -16.090 -7.135 1.637 1.00 97.19 85 ARG A N 1
ATOM 669 C CA . ARG A 1 85 ? -16.967 -7.326 2.802 1.00 97.19 85 ARG A CA 1
ATOM 670 C C . ARG A 1 85 ? -17.007 -8.768 3.327 1.00 97.19 85 ARG A C 1
ATOM 672 O O . ARG A 1 85 ? -16.801 -8.925 4.531 1.00 97.19 85 ARG A O 1
ATOM 679 N N . PRO A 1 86 ? -17.210 -9.826 2.511 1.00 97.81 86 PRO A N 1
ATOM 680 C CA . PRO A 1 86 ? -17.273 -11.195 3.031 1.00 97.81 86 PRO A CA 1
ATOM 681 C C . PRO A 1 86 ? -15.984 -11.614 3.745 1.00 97.81 86 PRO A C 1
ATOM 683 O O . PRO A 1 86 ? -16.025 -12.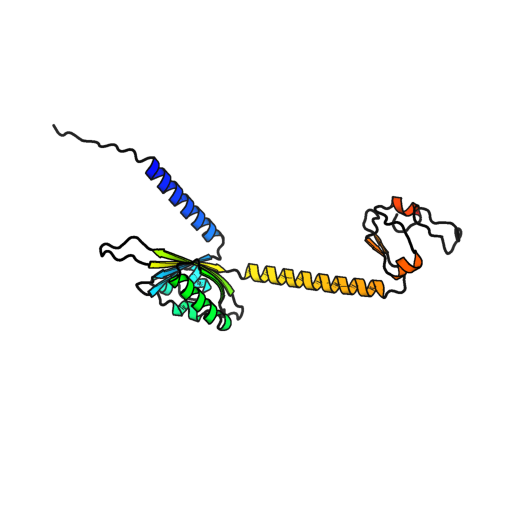214 4.818 1.00 97.81 86 PRO A O 1
ATOM 686 N N . ARG A 1 87 ? -14.831 -11.242 3.176 1.00 97.94 87 ARG A N 1
ATOM 687 C CA . ARG A 1 87 ? -13.511 -11.527 3.747 1.00 97.94 87 ARG A CA 1
ATOM 688 C C . ARG A 1 87 ? -13.288 -10.766 5.051 1.00 97.94 87 ARG A C 1
ATOM 690 O O . ARG A 1 87 ? -12.754 -11.340 5.995 1.00 97.94 87 ARG A O 1
ATOM 697 N N . VAL A 1 88 ? -13.689 -9.496 5.111 1.00 97.75 88 VAL A N 1
ATOM 698 C CA . VAL A 1 88 ? -13.547 -8.679 6.324 1.00 97.75 88 VAL A CA 1
ATOM 699 C C . VAL A 1 88 ? -14.411 -9.221 7.460 1.00 97.75 88 VAL A C 1
ATOM 701 O O . VAL A 1 88 ? -13.913 -9.387 8.569 1.00 97.75 88 VAL A O 1
ATOM 704 N N . LEU A 1 89 ? -15.674 -9.558 7.188 1.00 97.12 89 LEU A N 1
ATOM 705 C CA . LEU A 1 89 ? -16.565 -10.140 8.196 1.00 97.12 89 LEU A CA 1
ATOM 706 C C . LEU A 1 89 ? -16.012 -11.460 8.743 1.00 97.12 89 LEU A C 1
ATOM 708 O O . LEU A 1 89 ? -15.958 -11.636 9.956 1.00 97.12 89 LEU A O 1
ATOM 712 N N . ALA A 1 90 ? -15.519 -12.343 7.869 1.00 97.56 90 ALA A N 1
ATOM 713 C CA . ALA A 1 90 ? -14.884 -13.590 8.291 1.00 97.56 90 ALA A CA 1
ATOM 714 C C . ALA A 1 90 ? -13.649 -13.349 9.180 1.00 97.56 90 ALA A C 1
ATOM 716 O O . ALA A 1 90 ? -13.465 -14.044 10.178 1.00 97.56 90 ALA A O 1
ATOM 717 N N . ALA A 1 91 ? -12.825 -12.348 8.855 1.00 97.31 91 ALA A N 1
ATOM 718 C CA . ALA A 1 91 ? -11.654 -11.986 9.651 1.00 97.31 91 ALA A CA 1
ATOM 719 C C . ALA A 1 91 ? -12.026 -11.404 11.028 1.00 97.31 91 ALA A C 1
ATOM 721 O O . ALA A 1 91 ? -11.369 -11.727 12.017 1.00 97.31 91 ALA A O 1
ATOM 722 N N . ILE A 1 92 ? -13.091 -10.597 11.109 1.00 96.25 92 ILE A N 1
ATOM 723 C CA . ILE A 1 92 ? -13.634 -10.092 12.379 1.00 96.25 92 ILE A CA 1
ATOM 724 C C . ILE A 1 92 ? -14.114 -11.260 13.246 1.00 96.25 92 ILE A C 1
ATOM 726 O O . ILE A 1 92 ? -13.694 -11.371 14.396 1.00 96.25 92 ILE A O 1
ATOM 730 N N . THR A 1 93 ? -14.950 -12.147 12.695 1.00 96.12 93 THR A N 1
ATOM 731 C CA . THR A 1 93 ? -15.453 -13.330 13.409 1.00 96.12 93 THR A CA 1
ATOM 732 C C . THR A 1 93 ? -14.302 -14.185 13.923 1.00 96.12 93 THR A C 1
ATOM 734 O O . THR A 1 93 ? -14.254 -14.487 15.112 1.00 96.12 93 THR A O 1
ATOM 737 N N . HIS A 1 94 ? -13.328 -14.488 13.062 1.00 96.44 94 HIS A N 1
ATOM 738 C CA . HIS A 1 94 ? -12.159 -15.270 13.441 1.00 96.44 94 HIS A CA 1
ATOM 739 C C . HIS A 1 94 ? -11.386 -14.627 14.597 1.00 96.44 94 HIS A C 1
ATOM 741 O O . HIS A 1 94 ? -11.113 -15.298 15.585 1.00 96.44 94 HIS A O 1
ATOM 747 N N . ALA A 1 95 ? -11.075 -13.330 14.512 1.00 94.50 95 ALA A N 1
ATOM 748 C CA . ALA A 1 95 ? -10.318 -12.633 15.551 1.00 94.50 95 ALA A CA 1
ATOM 749 C C . ALA A 1 95 ? -11.061 -12.564 16.896 1.00 94.50 95 ALA A C 1
ATOM 751 O O . ALA A 1 95 ? -10.424 -12.603 17.948 1.00 94.50 95 ALA A O 1
ATOM 752 N N . ILE A 1 96 ? -12.395 -12.477 16.873 1.00 93.75 96 ILE A N 1
ATOM 753 C CA . ILE A 1 96 ? -13.221 -12.513 18.085 1.00 93.75 96 ILE A CA 1
ATOM 754 C C . ILE A 1 96 ? -13.221 -13.915 18.707 1.00 93.75 96 ILE A C 1
ATOM 756 O O . ILE A 1 96 ? -13.097 -14.037 19.923 1.00 93.75 96 ILE A O 1
ATOM 760 N N . GLU A 1 97 ? -13.347 -14.965 17.894 1.00 94.31 97 GLU A N 1
ATOM 761 C CA . GLU A 1 97 ? -13.425 -16.356 18.362 1.00 94.31 97 GLU A CA 1
ATOM 762 C C . GLU A 1 97 ? -12.090 -16.892 18.888 1.00 94.31 97 GLU A C 1
ATOM 764 O O . GLU A 1 97 ? -12.068 -17.645 19.861 1.00 94.31 97 GLU A O 1
ATOM 769 N N . THR A 1 98 ? -10.978 -16.522 18.253 1.00 92.94 98 THR A N 1
ATOM 770 C CA . THR A 1 98 ? -9.638 -17.015 18.604 1.00 92.94 98 THR A CA 1
ATOM 771 C C . THR A 1 98 ? -8.848 -16.053 19.489 1.00 92.94 98 THR A C 1
ATOM 773 O O . THR A 1 98 ? -7.740 -16.385 19.912 1.00 92.94 98 THR A O 1
ATOM 776 N N . GLU A 1 99 ? -9.386 -14.857 19.746 1.00 89.88 99 GLU A N 1
ATOM 777 C CA . GLU A 1 99 ? -8.720 -13.755 20.453 1.00 89.88 99 GLU A CA 1
ATOM 778 C C . GLU A 1 99 ? -7.356 -13.361 19.839 1.00 89.88 99 GLU A C 1
ATOM 780 O O . GLU A 1 99 ? -6.462 -12.829 20.515 1.00 89.88 99 GLU A O 1
ATOM 785 N N . THR A 1 100 ? -7.177 -13.603 18.535 1.00 91.38 100 THR A N 1
ATOM 786 C CA . THR A 1 100 ? -5.966 -13.230 17.795 1.00 91.38 100 THR A CA 1
ATOM 787 C C . THR A 1 100 ? -5.994 -11.778 17.323 1.00 91.38 100 THR A C 1
ATOM 789 O O . THR A 1 100 ? -7.017 -11.095 17.359 1.00 91.38 100 THR A O 1
ATOM 792 N N . LEU A 1 101 ? -4.841 -11.293 16.854 1.00 88.44 101 LEU A N 1
ATOM 793 C CA . LEU A 1 101 ? -4.745 -9.985 16.216 1.00 88.44 101 LEU A CA 1
ATOM 794 C C . LEU A 1 101 ? -5.594 -9.962 14.938 1.00 88.44 101 LEU A C 1
ATOM 796 O O . LEU A 1 101 ? -5.375 -10.753 14.023 1.00 88.44 101 LEU A O 1
ATOM 800 N N . TYR A 1 102 ? -6.523 -9.019 14.869 1.00 93.12 102 TYR A N 1
ATOM 801 C CA . TYR A 1 102 ? -7.153 -8.600 13.629 1.00 93.12 102 TYR A CA 1
ATOM 802 C C . TYR A 1 102 ? -6.213 -7.628 12.919 1.00 93.12 102 TYR A C 1
ATOM 804 O O . TYR A 1 102 ? -5.799 -6.635 13.513 1.00 93.12 102 TYR A O 1
ATOM 812 N N . ASP A 1 103 ? -5.867 -7.923 11.670 1.00 93.81 103 ASP A N 1
ATOM 813 C CA . ASP A 1 103 ? -5.103 -7.048 10.781 1.00 93.81 103 ASP A CA 1
ATOM 814 C C . ASP A 1 103 ? -5.625 -7.257 9.364 1.00 93.81 103 ASP A C 1
ATOM 816 O O . ASP A 1 103 ? -5.494 -8.338 8.787 1.00 93.81 103 ASP A O 1
ATOM 820 N N . THR A 1 104 ? -6.350 -6.280 8.832 1.00 96.94 104 THR A N 1
ATOM 821 C CA . THR A 1 104 ? -7.039 -6.444 7.554 1.00 96.94 104 THR A CA 1
ATOM 822 C C . THR A 1 104 ? -7.111 -5.134 6.789 1.00 96.94 104 THR A C 1
ATOM 824 O O . THR A 1 104 ? -7.531 -4.102 7.308 1.00 96.94 104 THR A O 1
ATOM 827 N N . GLU A 1 105 ? -6.719 -5.195 5.516 1.00 96.81 105 GLU A N 1
ATOM 828 C CA . GLU A 1 105 ? -6.887 -4.103 4.560 1.00 96.81 105 GLU A CA 1
ATOM 829 C C . GLU A 1 105 ? -8.176 -4.281 3.744 1.00 96.81 105 GLU A C 1
ATOM 831 O O . GLU A 1 105 ? -8.493 -5.397 3.310 1.00 96.81 105 GLU A O 1
ATOM 836 N N . TYR A 1 106 ? -8.913 -3.194 3.520 1.00 97.06 106 TYR A N 1
ATOM 837 C CA . TYR A 1 106 ? -10.133 -3.172 2.708 1.00 97.06 106 TYR A CA 1
ATOM 838 C C . TYR A 1 106 ? -10.431 -1.775 2.162 1.00 97.06 106 TYR A C 1
ATOM 840 O O . TYR A 1 106 ? -9.889 -0.772 2.633 1.00 97.06 106 TYR A O 1
ATOM 848 N N . ARG A 1 107 ? -11.304 -1.726 1.157 1.00 96.56 107 ARG A N 1
ATOM 849 C CA . ARG A 1 107 ? -11.761 -0.493 0.518 1.00 96.56 107 ARG A CA 1
ATOM 850 C C . ARG A 1 107 ? -13.064 0.007 1.129 1.00 96.56 107 ARG A C 1
ATOM 852 O O . ARG A 1 107 ? -13.964 -0.776 1.441 1.00 96.56 107 ARG A O 1
ATOM 859 N N . ILE A 1 108 ? -13.166 1.325 1.247 1.00 94.50 108 ILE A N 1
ATOM 860 C CA . ILE A 1 108 ? -14.395 2.048 1.573 1.00 94.50 108 ILE A CA 1
ATOM 861 C C . ILE A 1 108 ? -14.754 2.920 0.365 1.00 94.50 108 ILE A C 1
ATOM 863 O O . ILE A 1 108 ? -14.005 3.858 0.068 1.00 94.50 108 ILE A O 1
ATOM 867 N N . PRO A 1 109 ? -15.884 2.660 -0.314 1.00 92.94 109 PRO A N 1
ATOM 868 C CA . PRO A 1 109 ? -16.356 3.505 -1.398 1.00 92.94 109 PRO A CA 1
ATOM 869 C C . PRO A 1 109 ? -16.672 4.915 -0.902 1.00 92.94 109 PRO A C 1
ATOM 871 O O . PRO A 1 109 ? -17.427 5.111 0.055 1.00 92.94 109 PRO A O 1
ATOM 874 N N . GLN A 1 110 ? -16.103 5.917 -1.567 1.00 87.19 110 GLN A N 1
ATOM 875 C CA . GLN A 1 110 ? -16.399 7.321 -1.292 1.00 87.19 110 GLN A CA 1
ATOM 876 C C . GLN A 1 110 ? -17.411 7.876 -2.290 1.00 87.19 110 GLN A C 1
ATOM 878 O O . GLN A 1 110 ? -17.512 7.424 -3.430 1.00 87.19 110 GLN A O 1
ATOM 883 N N . ARG A 1 111 ? -18.119 8.940 -1.893 1.00 83.00 111 ARG A N 1
ATOM 884 C CA . ARG A 1 111 ? -19.030 9.677 -2.791 1.00 83.00 111 ARG A CA 1
ATOM 885 C C . ARG A 1 111 ? -18.333 10.262 -4.022 1.00 83.00 111 ARG A C 1
ATOM 887 O O . ARG A 1 111 ? -18.994 10.502 -5.024 1.00 83.00 111 ARG A O 1
ATOM 894 N N . SER A 1 112 ? -17.022 10.491 -3.947 1.00 83.12 112 SER A N 1
ATOM 895 C CA . SER A 1 112 ? -16.198 10.937 -5.075 1.00 83.12 112 SER A CA 1
ATOM 896 C C . SER A 1 112 ? -15.984 9.858 -6.145 1.00 83.12 112 SER A C 1
ATOM 898 O O . SER A 1 112 ? -15.494 10.179 -7.223 1.00 83.12 112 SER A O 1
ATOM 900 N N . GLY A 1 113 ? -16.317 8.593 -5.858 1.00 83.56 113 GLY A N 1
ATOM 901 C CA . GLY A 1 113 ? -16.029 7.444 -6.720 1.00 83.56 113 GLY A CA 1
ATOM 902 C C . GLY A 1 113 ? -14.601 6.903 -6.591 1.00 83.56 113 GLY A C 1
ATOM 903 O O . GLY A 1 113 ? -14.274 5.919 -7.246 1.00 83.56 113 GLY A O 1
ATOM 904 N N . ILE A 1 114 ? -13.757 7.519 -5.757 1.00 85.62 114 ILE A N 1
ATOM 905 C CA . ILE A 1 114 ? -12.412 7.022 -5.445 1.00 85.62 114 ILE A CA 1
ATOM 906 C C . ILE A 1 114 ? -12.471 6.290 -4.110 1.00 85.62 114 ILE A C 1
ATOM 908 O O . ILE A 1 114 ? -12.738 6.901 -3.076 1.00 85.62 114 ILE A O 1
ATOM 912 N N . ASP A 1 115 ? -12.205 4.990 -4.131 1.00 92.62 115 ASP A N 1
ATOM 913 C CA . ASP A 1 115 ? -12.151 4.185 -2.916 1.00 92.62 115 ASP A CA 1
ATOM 914 C C . ASP A 1 115 ? -11.006 4.630 -2.003 1.00 92.62 115 ASP A C 1
ATOM 916 O O . ASP A 1 115 ? -9.868 4.821 -2.440 1.00 92.62 115 ASP A O 1
ATOM 920 N N . VAL A 1 116 ? -11.298 4.718 -0.708 1.00 92.44 116 VAL A N 1
ATOM 921 C CA . VAL A 1 116 ? -10.279 4.900 0.327 1.00 92.44 116 VAL A CA 1
ATOM 922 C C . VAL A 1 116 ? -9.833 3.532 0.816 1.00 92.44 116 VAL A C 1
ATOM 924 O O . VAL A 1 116 ? -10.655 2.683 1.170 1.00 92.44 116 VAL A O 1
ATOM 927 N N . TRP A 1 117 ? -8.522 3.316 0.847 1.00 94.69 117 TRP A N 1
ATOM 928 C CA . TRP A 1 117 ? -7.939 2.106 1.406 1.00 94.69 117 TRP A CA 1
ATOM 929 C C . TRP A 1 117 ? -7.713 2.270 2.900 1.00 94.69 117 TRP A C 1
ATOM 931 O O . TRP A 1 117 ? -7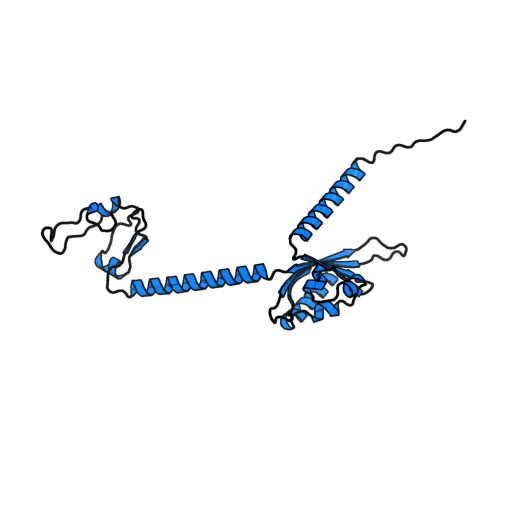.021 3.184 3.343 1.00 94.69 117 TRP A O 1
ATOM 941 N N . VAL A 1 118 ? -8.230 1.324 3.674 1.00 95.25 118 VAL A N 1
ATOM 942 C CA . VAL A 1 118 ? -8.105 1.304 5.129 1.00 95.25 118 VAL A CA 1
ATOM 943 C C . VAL A 1 118 ? -7.380 0.044 5.562 1.00 95.25 118 VAL A C 1
ATOM 945 O O . VAL A 1 118 ? -7.689 -1.045 5.088 1.00 95.25 118 VAL A O 1
ATOM 948 N N . ASN A 1 119 ? -6.429 0.183 6.483 1.00 94.94 119 ASN A N 1
ATOM 949 C CA . ASN A 1 119 ? -5.900 -0.922 7.276 1.00 94.94 119 ASN A CA 1
ATOM 950 C C . ASN A 1 119 ? -6.488 -0.840 8.684 1.00 94.94 119 ASN A C 1
ATOM 952 O O . ASN A 1 119 ? -6.179 0.094 9.425 1.00 94.94 119 ASN A O 1
ATOM 956 N N . ALA A 1 120 ? -7.321 -1.808 9.054 1.00 94.56 120 ALA A N 1
ATOM 957 C CA . ALA A 1 120 ? -7.838 -1.922 10.408 1.00 94.56 120 ALA A CA 1
ATOM 958 C C . ALA A 1 120 ? -7.059 -2.979 11.186 1.00 94.56 120 ALA A C 1
ATOM 960 O O . ALA A 1 120 ? -6.868 -4.099 10.710 1.00 94.56 120 ALA A O 1
ATOM 961 N N . ARG A 1 121 ? -6.634 -2.614 12.395 1.00 93.62 121 ARG A N 1
ATOM 962 C CA . ARG A 1 121 ? -5.923 -3.488 13.325 1.00 93.62 121 ARG A CA 1
ATOM 963 C C . ARG A 1 121 ? -6.564 -3.436 14.697 1.00 93.62 121 ARG A C 1
ATOM 965 O O . ARG A 1 121 ? -6.835 -2.344 15.180 1.00 93.62 121 ARG A O 1
ATOM 972 N N . GLY A 1 122 ? -6.778 -4.580 15.336 1.00 92.06 122 GLY A N 1
ATOM 973 C CA . GLY A 1 122 ? -7.415 -4.637 16.652 1.00 92.06 122 GLY A CA 1
ATOM 974 C C . GLY A 1 122 ? -7.286 -5.985 17.347 1.00 92.06 122 GLY A C 1
ATOM 975 O O . GLY A 1 122 ? -6.834 -6.964 16.759 1.00 92.06 122 GLY A O 1
ATOM 976 N N . LYS A 1 123 ? -7.667 -6.037 18.620 1.00 92.88 123 LYS A N 1
ATOM 977 C CA . LYS A 1 123 ? -7.656 -7.262 19.427 1.00 92.88 123 LYS A CA 1
ATOM 978 C C . LYS A 1 123 ? -8.824 -7.259 20.410 1.00 92.88 123 LYS A C 1
ATOM 980 O O . LYS A 1 123 ? -9.362 -6.206 20.749 1.00 92.88 123 LYS A O 1
ATOM 985 N N . VAL A 1 124 ? -9.219 -8.448 20.857 1.00 91.44 124 VAL A N 1
ATOM 986 C CA . VAL A 1 124 ? -10.112 -8.617 22.003 1.00 91.44 124 VAL A CA 1
ATOM 987 C C . VAL A 1 124 ? -9.353 -8.348 23.307 1.00 91.44 124 VAL A C 1
ATOM 989 O O . VAL A 1 124 ? -8.280 -8.900 23.558 1.00 91.44 124 VAL A O 1
ATOM 992 N N . PHE A 1 125 ? -9.936 -7.497 24.139 1.00 85.25 125 PHE A N 1
ATOM 993 C CA . PHE A 1 125 ? -9.513 -7.176 25.492 1.00 85.25 125 PHE A CA 1
ATOM 994 C C . PHE A 1 125 ? -10.598 -7.620 26.472 1.00 85.25 125 PHE A C 1
ATOM 996 O O . PHE A 1 125 ? -11.790 -7.499 26.184 1.00 85.25 125 PHE A O 1
ATOM 1003 N N . ALA A 1 126 ? -10.183 -8.103 27.640 1.00 82.19 126 ALA A N 1
ATOM 1004 C CA . ALA A 1 126 ? -11.070 -8.349 28.769 1.00 82.19 126 ALA A CA 1
ATOM 1005 C C . ALA A 1 126 ? -10.849 -7.253 29.817 1.00 82.19 126 ALA A C 1
ATOM 1007 O O . ALA A 1 126 ? -9.736 -7.094 30.321 1.00 82.19 126 ALA A O 1
ATOM 1008 N N . ASP A 1 127 ? -11.894 -6.494 30.136 1.00 67.69 127 ASP A N 1
ATOM 1009 C CA . ASP A 1 127 ? -11.859 -5.525 31.226 1.00 67.69 127 ASP A CA 1
ATOM 1010 C C . ASP A 1 127 ? -12.051 -6.225 32.583 1.00 67.69 127 ASP A C 1
ATOM 1012 O O . ASP A 1 127 ? -12.715 -7.271 32.663 1.00 67.69 127 ASP A O 1
ATOM 1016 N N . PRO A 1 128 ? -11.520 -5.640 33.675 1.00 61.69 128 PRO A N 1
ATOM 1017 C CA . PRO A 1 128 ? -11.768 -6.120 35.028 1.00 61.69 128 PRO A CA 1
ATOM 1018 C C . PRO A 1 128 ? -13.269 -6.258 35.303 1.00 61.69 128 PRO A C 1
ATOM 1020 O O . PRO A 1 128 ? -14.067 -5.415 34.889 1.00 61.69 128 PRO A O 1
ATOM 1023 N N . ALA A 1 129 ? -13.645 -7.327 36.010 1.00 58.41 129 ALA A N 1
ATOM 1024 C CA . ALA A 1 129 ? -15.039 -7.629 36.302 1.00 58.41 129 ALA A CA 1
ATOM 1025 C C . ALA A 1 129 ? -15.748 -6.434 36.960 1.00 58.41 129 ALA A C 1
ATOM 1027 O O . ALA A 1 129 ? -15.236 -5.814 37.894 1.00 58.41 129 ALA A O 1
ATOM 1028 N N . THR A 1 130 ? -16.947 -6.131 36.466 1.00 59.75 130 THR A N 1
ATOM 1029 C CA . THR A 1 130 ? -17.871 -5.201 37.132 1.00 59.75 130 THR A CA 1
ATOM 1030 C C . THR A 1 130 ? -18.248 -5.724 38.525 1.00 59.75 130 THR A C 1
ATOM 1032 O O . THR A 1 130 ? -17.997 -6.889 38.838 1.00 59.75 130 THR A O 1
ATOM 1035 N N . ALA A 1 131 ? -18.861 -4.886 39.372 1.00 56.41 131 ALA A N 1
ATOM 1036 C CA . ALA A 1 131 ? -19.322 -5.278 40.715 1.00 56.41 131 ALA A CA 1
ATOM 1037 C C . ALA A 1 131 ? -20.211 -6.545 40.716 1.00 56.41 131 ALA A C 1
ATOM 1039 O O . ALA A 1 131 ? -20.295 -7.244 41.723 1.00 56.41 131 ALA A O 1
ATOM 1040 N N . ASP A 1 132 ? -20.790 -6.871 39.559 1.00 62.06 132 ASP A N 1
ATOM 1041 C CA . ASP A 1 132 ? -21.677 -8.005 39.306 1.00 62.06 132 ASP A CA 1
ATOM 1042 C C . ASP A 1 132 ? -20.914 -9.292 38.911 1.00 62.06 132 ASP A C 1
ATOM 1044 O O . ASP A 1 132 ? -21.520 -10.304 38.563 1.00 62.06 132 ASP A O 1
ATOM 1048 N N . GLY A 1 133 ? -19.575 -9.268 38.908 1.00 57.72 133 GLY A N 1
ATOM 1049 C CA . GLY A 1 133 ? -18.714 -10.416 38.598 1.00 57.72 133 GLY A CA 1
ATOM 1050 C C . GLY A 1 133 ? -18.572 -10.744 37.107 1.00 57.72 133 GLY A C 1
ATOM 1051 O O . GLY A 1 133 ? -17.857 -11.683 36.757 1.00 57.72 133 GLY A O 1
ATOM 1052 N N . LYS A 1 134 ? -19.206 -9.979 36.207 1.00 60.19 134 LYS A N 1
ATOM 1053 C CA . LYS A 1 134 ? -19.129 -10.206 34.756 1.00 60.19 134 LYS A CA 1
ATOM 1054 C C . LYS A 1 134 ? -17.897 -9.509 34.161 1.00 60.19 134 LYS A C 1
ATOM 1056 O O . LYS A 1 134 ? -17.776 -8.282 34.255 1.00 60.19 134 LYS A O 1
ATOM 1061 N N . MET A 1 135 ? -16.991 -10.290 33.561 1.00 66.75 135 MET A N 1
ATOM 1062 C CA . MET A 1 135 ? -15.891 -9.784 32.726 1.00 66.75 135 MET A CA 1
ATOM 1063 C C . MET A 1 135 ? -16.469 -9.208 31.435 1.00 66.75 135 MET A C 1
ATOM 1065 O O . MET A 1 135 ? -17.126 -9.934 30.691 1.00 66.75 135 MET A O 1
ATOM 1069 N N . ARG A 1 136 ? -16.220 -7.922 31.175 1.00 75.12 136 ARG A N 1
ATOM 1070 C CA . ARG A 1 136 ? -16.618 -7.284 29.916 1.00 75.12 136 ARG A CA 1
ATOM 1071 C C . ARG A 1 136 ? -15.561 -7.546 28.862 1.00 75.12 136 ARG A C 1
ATOM 1073 O O . ARG A 1 136 ? -14.374 -7.379 29.137 1.00 75.12 136 ARG A O 1
ATOM 1080 N N . ARG A 1 137 ? -15.977 -7.939 27.660 1.00 87.50 137 ARG A N 1
ATOM 1081 C CA . ARG A 1 137 ? -15.051 -8.133 26.536 1.00 87.50 137 ARG A CA 1
ATOM 1082 C C . ARG A 1 137 ? -15.276 -7.071 25.473 1.00 87.50 137 ARG A C 1
ATOM 1084 O O . ARG A 1 137 ? -16.408 -6.814 25.071 1.00 87.50 137 ARG A O 1
ATOM 1091 N N . ARG A 1 138 ? -14.188 -6.472 24.996 1.00 89.88 138 ARG A N 1
ATOM 1092 C CA . ARG A 1 138 ? -14.208 -5.449 23.947 1.00 89.88 138 ARG A CA 1
ATOM 1093 C C . ARG A 1 138 ? -13.239 -5.812 22.843 1.00 89.88 138 ARG A C 1
ATOM 1095 O O . ARG A 1 138 ? -12.082 -6.108 23.111 1.00 89.88 138 ARG A O 1
ATOM 1102 N N . PHE A 1 139 ? -13.696 -5.758 21.606 1.00 92.50 139 PHE A N 1
ATOM 1103 C CA . PHE A 1 139 ? -12.853 -5.848 20.427 1.00 92.50 139 PHE A CA 1
ATOM 1104 C C . PHE A 1 139 ? -12.513 -4.428 19.981 1.00 92.50 139 PHE A C 1
ATOM 1106 O O . PHE A 1 139 ? -13.402 -3.698 19.561 1.00 92.50 139 PHE A O 1
ATOM 1113 N N . ALA A 1 140 ? -11.265 -3.995 20.133 1.00 90.81 140 ALA A N 1
ATOM 1114 C CA . ALA A 1 140 ? -10.895 -2.596 19.920 1.00 90.81 140 ALA A CA 1
ATOM 1115 C C . ALA A 1 140 ? -9.581 -2.452 19.160 1.00 90.81 140 ALA A C 1
ATOM 1117 O O . ALA A 1 140 ? -8.734 -3.353 19.156 1.00 90.81 140 ALA A O 1
ATOM 1118 N N . GLY A 1 141 ? -9.402 -1.299 18.524 1.00 91.44 141 GLY A N 1
ATOM 1119 C CA . GLY A 1 141 ? -8.227 -1.047 17.717 1.00 91.44 141 GLY A CA 1
ATOM 1120 C C . GLY A 1 141 ? -8.238 0.281 16.974 1.00 91.44 141 GLY A C 1
ATOM 1121 O O . GLY A 1 141 ? -8.883 1.252 17.374 1.00 91.44 141 GLY A O 1
ATOM 1122 N N . ILE A 1 142 ? -7.477 0.305 15.885 1.00 91.19 142 ILE A N 1
ATOM 1123 C CA . ILE A 1 142 ? -7.288 1.461 15.014 1.00 91.19 142 ILE A CA 1
ATOM 1124 C C . ILE A 1 142 ? -7.666 1.132 13.571 1.00 91.19 142 ILE A C 1
ATOM 1126 O O . ILE A 1 142 ? -7.625 -0.023 13.145 1.00 91.19 142 ILE A O 1
ATOM 1130 N N . ALA A 1 143 ? -8.014 2.160 12.812 1.00 92.62 143 ALA A N 1
ATOM 1131 C CA . ALA A 1 143 ? -8.156 2.151 11.368 1.00 92.62 143 ALA A CA 1
ATOM 1132 C C . ALA A 1 143 ? -7.270 3.256 10.794 1.00 92.62 143 ALA A C 1
ATOM 1134 O O . ALA A 1 143 ? -7.355 4.408 11.216 1.00 92.62 143 ALA A O 1
ATOM 1135 N N . VAL A 1 144 ? -6.404 2.888 9.857 1.00 90.81 144 VAL A N 1
ATOM 1136 C CA . VAL A 1 144 ? -5.426 3.783 9.237 1.00 90.81 144 VAL A CA 1
ATOM 1137 C C . VAL A 1 144 ? -5.774 3.940 7.766 1.00 90.81 144 VAL A C 1
ATOM 1139 O O . VAL A 1 144 ? -5.862 2.937 7.056 1.00 90.81 144 VAL A O 1
ATOM 1142 N N . ASP A 1 145 ? -5.934 5.177 7.299 1.00 91.69 145 ASP A N 1
ATOM 1143 C CA . ASP A 1 145 ? -5.992 5.460 5.864 1.00 91.69 145 ASP A CA 1
ATOM 1144 C C . ASP A 1 145 ? -4.605 5.223 5.247 1.00 91.69 145 ASP A C 1
ATOM 1146 O O . ASP A 1 145 ? -3.610 5.866 5.596 1.00 91.69 145 ASP A O 1
ATOM 1150 N N . ILE A 1 146 ? -4.545 4.239 4.353 1.00 91.19 146 ILE A N 1
ATOM 1151 C CA . ILE A 1 146 ? -3.344 3.791 3.644 1.00 91.19 146 ILE A CA 1
ATOM 1152 C C . ILE A 1 146 ? -3.421 4.111 2.142 1.00 91.19 146 ILE A C 1
ATOM 1154 O O . ILE A 1 146 ? -2.646 3.549 1.364 1.00 91.19 146 ILE A O 1
ATOM 1158 N N . SER A 1 147 ? -4.338 4.988 1.723 1.00 90.25 147 SER A N 1
ATOM 1159 C CA . SER A 1 147 ? -4.559 5.344 0.315 1.00 90.25 147 SER A CA 1
ATOM 1160 C C . SER A 1 147 ? -3.311 5.947 -0.317 1.00 90.25 147 SER A C 1
ATOM 1162 O O . SER A 1 147 ? -2.898 5.511 -1.388 1.00 90.25 147 SER A O 1
ATOM 1164 N N . GLU A 1 148 ? -2.639 6.867 0.380 1.00 87.31 148 GLU A N 1
ATOM 1165 C CA . GLU A 1 148 ? -1.386 7.464 -0.095 1.00 87.31 148 GLU A CA 1
ATOM 1166 C C . GLU A 1 148 ? -0.295 6.403 -0.294 1.00 87.31 148 GLU A C 1
ATOM 1168 O O . GLU A 1 148 ? 0.348 6.352 -1.341 1.00 87.31 148 GLU A O 1
ATOM 1173 N N . ARG A 1 149 ? -0.145 5.480 0.665 1.00 86.75 149 ARG A N 1
ATOM 1174 C CA . ARG A 1 149 ? 0.821 4.377 0.566 1.00 86.75 149 ARG A CA 1
ATOM 1175 C C . ARG A 1 149 ? 0.527 3.470 -0.632 1.00 86.75 149 ARG A C 1
ATOM 1177 O O . ARG A 1 149 ? 1.456 3.037 -1.312 1.00 86.75 149 ARG A O 1
ATOM 1184 N N . LYS A 1 150 ? -0.748 3.160 -0.892 1.00 89.50 150 LYS A N 1
ATOM 1185 C CA . LYS A 1 150 ? -1.162 2.359 -2.056 1.00 89.50 150 LYS A CA 1
ATOM 1186 C C . LYS A 1 150 ? -0.866 3.097 -3.362 1.00 89.50 150 LYS A C 1
ATOM 1188 O O . LYS A 1 150 ? -0.266 2.496 -4.249 1.00 89.50 150 LYS A O 1
ATOM 1193 N N . ALA A 1 151 ? -1.194 4.386 -3.437 1.00 88.31 151 ALA A N 1
ATOM 1194 C CA . ALA A 1 151 ? -0.945 5.222 -4.608 1.00 88.31 151 ALA A CA 1
ATOM 1195 C C . ALA A 1 151 ? 0.554 5.353 -4.921 1.00 88.31 151 ALA A C 1
ATOM 1197 O O . ALA A 1 151 ? 0.961 5.202 -6.069 1.00 88.31 151 ALA A O 1
ATOM 1198 N N . GLN A 1 152 ? 1.394 5.562 -3.904 1.00 85.50 152 GLN A N 1
ATOM 1199 C CA . GLN A 1 152 ? 2.850 5.605 -4.069 1.00 85.50 152 GLN A CA 1
ATOM 1200 C C . GLN A 1 152 ? 3.411 4.262 -4.551 1.00 85.50 152 GLN A C 1
ATOM 1202 O O . GLN A 1 152 ? 4.228 4.227 -5.470 1.00 85.50 152 GLN A O 1
ATOM 1207 N N . ALA A 1 153 ? 2.953 3.147 -3.971 1.00 88.12 153 ALA A N 1
ATOM 1208 C CA . ALA A 1 153 ? 3.384 1.816 -4.392 1.00 88.12 153 ALA A CA 1
ATOM 1209 C C . ALA A 1 153 ? 2.970 1.503 -5.840 1.00 88.12 153 ALA A C 1
ATOM 1211 O O . ALA A 1 153 ? 3.730 0.881 -6.578 1.00 88.12 153 ALA A O 1
ATOM 1212 N N . GLU A 1 154 ? 1.781 1.931 -6.260 1.00 91.69 154 GLU A N 1
ATOM 1213 C CA . GLU A 1 154 ? 1.311 1.773 -7.636 1.00 91.69 154 GLU A CA 1
ATOM 1214 C C . GLU A 1 154 ? 2.086 2.661 -8.616 1.00 91.69 154 GLU A C 1
ATOM 1216 O O . GLU A 1 154 ? 2.529 2.174 -9.656 1.00 91.69 154 GLU A O 1
ATOM 1221 N N . ALA A 1 155 ? 2.337 3.922 -8.257 1.00 91.19 155 ALA A N 1
ATOM 1222 C CA . ALA A 1 155 ? 3.147 4.838 -9.056 1.00 91.19 155 ALA A CA 1
ATOM 1223 C C . ALA A 1 155 ? 4.577 4.312 -9.258 1.00 91.19 155 ALA A C 1
ATOM 1225 O O . ALA A 1 155 ? 5.100 4.372 -10.371 1.00 91.19 155 ALA A O 1
ATOM 1226 N N . LEU A 1 156 ? 5.186 3.743 -8.211 1.00 92.00 156 LEU A N 1
ATOM 1227 C CA . LEU A 1 156 ? 6.504 3.117 -8.303 1.00 92.00 156 LEU A CA 1
ATOM 1228 C C . LEU A 1 156 ? 6.492 1.937 -9.279 1.00 92.00 156 LEU A C 1
ATOM 1230 O O . LEU A 1 156 ? 7.285 1.924 -10.216 1.00 92.00 156 LEU A O 1
ATOM 1234 N N . ARG A 1 157 ? 5.549 0.998 -9.127 1.00 93.12 157 ARG A N 1
ATOM 1235 C CA . ARG A 1 157 ? 5.423 -0.152 -10.041 1.00 93.12 157 ARG A CA 1
ATOM 1236 C C . ARG A 1 157 ? 5.204 0.281 -11.487 1.00 93.12 157 ARG A C 1
ATOM 1238 O O . ARG A 1 157 ? 5.773 -0.310 -12.399 1.00 93.12 157 ARG A O 1
ATOM 1245 N N . ALA A 1 158 ? 4.381 1.305 -11.708 1.00 93.75 158 ALA A N 1
ATOM 1246 C CA . ALA A 1 158 ? 4.135 1.841 -13.040 1.00 93.75 158 ALA A CA 1
ATOM 1247 C C . ALA A 1 158 ? 5.398 2.479 -13.642 1.00 93.75 158 ALA A C 1
ATOM 1249 O O . ALA A 1 158 ? 5.645 2.327 -14.836 1.00 93.75 158 ALA A O 1
ATOM 1250 N N . SER A 1 159 ? 6.201 3.168 -12.828 1.00 93.38 159 SER A N 1
ATOM 1251 C CA . SER A 1 159 ? 7.488 3.734 -13.243 1.00 93.38 159 SER A CA 1
ATOM 1252 C C . SER A 1 159 ? 8.503 2.642 -13.596 1.00 93.38 159 SER A C 1
ATOM 1254 O O . SER A 1 159 ? 9.115 2.695 -14.659 1.00 93.38 159 SER A O 1
ATOM 1256 N N . GLU A 1 160 ? 8.631 1.612 -12.756 1.00 95.06 160 GLU A N 1
ATOM 1257 C CA . GLU A 1 160 ? 9.524 0.469 -12.993 1.00 95.06 160 GLU A CA 1
ATOM 1258 C C . GLU A 1 160 ? 9.145 -0.296 -14.266 1.00 95.06 160 GLU A C 1
ATOM 1260 O O . GLU A 1 160 ? 10.011 -0.612 -15.079 1.00 95.06 160 GLU A O 1
ATOM 1265 N N . ALA A 1 161 ? 7.849 -0.541 -14.480 1.00 95.88 161 ALA A N 1
ATOM 1266 C CA . ALA A 1 161 ? 7.361 -1.200 -15.688 1.00 95.88 161 ALA A CA 1
ATOM 1267 C C . ALA A 1 161 ? 7.684 -0.394 -16.957 1.00 95.88 161 ALA A C 1
ATOM 1269 O O . ALA A 1 161 ? 8.127 -0.973 -17.948 1.00 95.88 161 ALA A O 1
ATOM 1270 N N . ARG A 1 162 ? 7.517 0.936 -16.916 1.00 95.44 162 ARG A N 1
ATOM 1271 C CA . ARG A 1 162 ? 7.877 1.827 -18.032 1.00 95.44 162 ARG A CA 1
ATOM 1272 C C . ARG A 1 162 ? 9.379 1.832 -18.293 1.00 95.44 162 ARG A C 1
ATOM 1274 O O . ARG A 1 162 ? 9.785 1.690 -19.437 1.00 95.44 162 ARG A O 1
ATOM 1281 N N . ALA A 1 163 ? 10.199 1.939 -17.247 1.00 95.19 163 ALA A N 1
ATOM 1282 C CA . ALA A 1 163 ? 11.653 1.922 -17.383 1.00 95.19 163 ALA A CA 1
ATOM 1283 C C . ALA A 1 163 ? 12.158 0.603 -17.992 1.00 95.19 163 ALA A C 1
ATOM 1285 O O . ALA A 1 163 ? 13.059 0.607 -18.828 1.00 95.19 163 ALA A O 1
ATOM 1286 N N . GLU A 1 164 ? 11.558 -0.524 -17.608 1.00 95.69 164 GLU A N 1
ATOM 1287 C CA . GLU A 1 164 ? 11.878 -1.834 -18.175 1.00 95.69 164 GLU A CA 1
ATOM 1288 C C . GLU A 1 164 ? 11.451 -1.953 -19.647 1.00 95.69 164 GLU A C 1
ATOM 1290 O O . GLU A 1 164 ? 12.193 -2.507 -20.460 1.00 95.69 164 GLU A O 1
ATOM 1295 N N . GLU A 1 165 ? 10.281 -1.423 -20.012 1.00 96.81 165 GLU A N 1
ATOM 1296 C CA . GLU A 1 165 ? 9.822 -1.371 -21.403 1.00 96.81 165 GLU A CA 1
ATOM 1297 C C . GLU A 1 165 ? 10.738 -0.496 -22.269 1.00 96.81 165 GLU A C 1
ATOM 1299 O O . GLU A 1 165 ? 11.191 -0.937 -23.329 1.00 96.81 165 GLU A O 1
ATOM 1304 N N . ASP A 1 166 ? 11.079 0.702 -21.793 1.00 95.12 166 ASP A N 1
ATOM 1305 C CA . ASP A 1 166 ? 11.977 1.630 -22.482 1.00 95.12 166 ASP A CA 1
ATOM 1306 C C . ASP A 1 166 ? 13.372 1.024 -22.667 1.00 95.12 166 ASP A C 1
ATOM 1308 O O . ASP A 1 166 ? 13.945 1.109 -23.756 1.00 95.12 166 ASP A O 1
ATOM 1312 N N . ARG A 1 167 ? 13.898 0.342 -21.641 1.00 92.38 167 ARG A N 1
ATOM 1313 C CA . ARG A 1 167 ? 15.181 -0.368 -21.719 1.00 92.38 167 ARG A CA 1
ATOM 1314 C C . ARG A 1 167 ? 15.150 -1.461 -22.783 1.00 92.38 167 ARG A C 1
ATOM 1316 O O . ARG A 1 167 ? 16.017 -1.481 -23.650 1.00 92.38 167 ARG A O 1
ATOM 1323 N N . ARG A 1 168 ? 14.128 -2.326 -22.779 1.00 94.31 168 ARG A N 1
ATOM 1324 C CA . ARG A 1 168 ? 13.973 -3.375 -23.808 1.00 94.31 168 ARG A CA 1
ATOM 1325 C C . ARG A 1 168 ? 13.867 -2.792 -25.209 1.00 94.31 168 ARG A C 1
ATOM 1327 O O . ARG A 1 168 ? 14.396 -3.365 -26.158 1.00 94.31 168 ARG A O 1
ATOM 1334 N N . ARG A 1 169 ? 13.169 -1.666 -25.348 1.00 94.94 169 ARG A N 1
ATOM 1335 C CA . ARG A 1 169 ? 13.031 -0.975 -26.626 1.00 94.94 169 ARG A CA 1
ATOM 1336 C C . ARG A 1 169 ? 14.367 -0.418 -27.104 1.00 94.94 169 ARG A C 1
ATOM 1338 O O . ARG A 1 169 ? 14.669 -0.556 -28.286 1.00 94.94 169 ARG A O 1
ATOM 1345 N N . LEU A 1 170 ? 15.156 0.184 -26.215 1.00 91.69 170 LEU A N 1
ATOM 1346 C CA . LEU A 1 170 ? 16.493 0.675 -26.544 1.00 91.69 170 LEU A CA 1
ATOM 1347 C C . LEU A 1 170 ? 17.420 -0.473 -26.954 1.00 91.69 170 LEU A C 1
ATOM 1349 O O . LEU A 1 170 ? 18.047 -0.371 -28.004 1.00 91.69 170 LEU A O 1
ATOM 1353 N N . ASP A 1 171 ? 17.444 -1.567 -26.190 1.00 90.00 171 ASP A N 1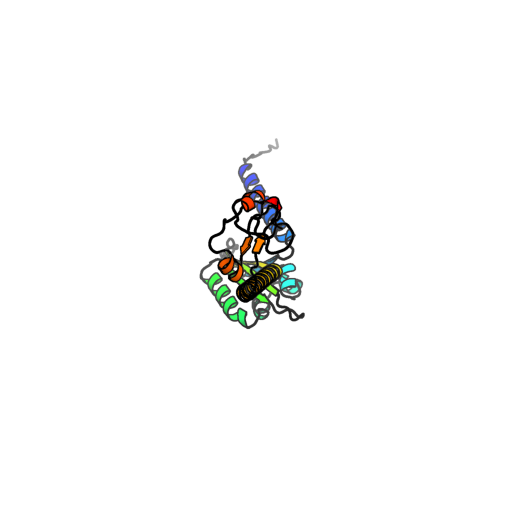
ATOM 1354 C CA . ASP A 1 171 ? 18.251 -2.755 -26.498 1.00 90.00 171 ASP A CA 1
ATOM 1355 C C . ASP A 1 171 ? 17.908 -3.292 -27.902 1.00 90.00 171 ASP A C 1
ATOM 1357 O O . ASP A 1 171 ? 18.788 -3.462 -28.744 1.00 90.00 171 ASP A O 1
ATOM 1361 N N . ALA A 1 172 ? 16.615 -3.435 -28.215 1.00 92.12 172 ALA A N 1
ATOM 1362 C CA . ALA A 1 172 ? 16.162 -3.882 -29.532 1.00 92.12 172 ALA A CA 1
ATOM 1363 C C . ALA A 1 172 ? 16.550 -2.920 -30.672 1.00 92.12 172 ALA A C 1
ATOM 1365 O O . ALA A 1 172 ? 16.885 -3.365 -31.772 1.00 92.12 172 ALA A O 1
ATOM 1366 N N . LEU A 1 173 ? 16.505 -1.604 -30.433 1.00 93.69 173 LEU A N 1
ATOM 1367 C CA . LEU A 1 173 ? 16.930 -0.604 -31.416 1.00 93.69 173 LEU A CA 1
ATOM 1368 C C . LEU A 1 173 ? 18.445 -0.641 -31.648 1.00 93.69 173 LEU A C 1
ATOM 1370 O O . LEU A 1 173 ? 18.880 -0.544 -32.795 1.00 93.69 173 LEU A O 1
ATOM 1374 N N . LEU A 1 174 ? 19.240 -0.787 -30.584 1.00 92.38 174 LEU A N 1
ATOM 1375 C CA . LEU A 1 174 ? 20.697 -0.878 -30.676 1.00 92.38 174 LEU A CA 1
ATOM 1376 C C . LEU A 1 174 ? 21.134 -2.151 -31.403 1.00 92.38 174 LEU A C 1
ATOM 1378 O O . LEU A 1 174 ? 22.036 -2.078 -32.238 1.00 92.38 174 LEU A O 1
ATOM 1382 N N . ASP A 1 175 ? 20.483 -3.284 -31.138 1.00 89.44 175 ASP A N 1
ATOM 1383 C CA . ASP A 1 175 ? 20.780 -4.562 -31.794 1.00 89.44 175 ASP A CA 1
ATOM 1384 C C . ASP A 1 175 ? 20.400 -4.572 -33.278 1.00 89.44 175 ASP A C 1
ATOM 1386 O O . ASP A 1 175 ? 21.107 -5.157 -34.098 1.00 89.44 175 ASP A O 1
ATOM 1390 N N . ALA A 1 176 ? 19.302 -3.908 -33.647 1.00 91.12 176 ALA A N 1
ATOM 1391 C CA . ALA A 1 176 ? 18.868 -3.811 -35.038 1.00 91.12 176 ALA A CA 1
ATOM 1392 C C . ALA A 1 176 ? 19.662 -2.777 -35.859 1.00 91.12 176 ALA A C 1
ATOM 1394 O O . ALA A 1 176 ? 19.569 -2.774 -37.090 1.00 91.12 176 ALA A O 1
ATOM 1395 N N . ALA A 1 177 ? 20.414 -1.879 -35.212 1.00 92.19 177 ALA A N 1
ATOM 1396 C CA . ALA A 1 177 ? 21.163 -0.836 -35.900 1.00 92.19 177 ALA A CA 1
ATOM 1397 C C . ALA A 1 177 ? 22.321 -1.442 -36.723 1.00 92.19 177 ALA A C 1
ATOM 1399 O O . ALA A 1 177 ? 23.204 -2.085 -36.157 1.00 92.19 177 ALA A O 1
ATOM 1400 N N . PRO A 1 178 ? 22.402 -1.185 -38.044 1.00 90.25 178 PRO A N 1
ATOM 1401 C CA . PRO A 1 178 ? 23.468 -1.716 -38.901 1.00 90.25 178 PRO A CA 1
ATOM 1402 C C . PRO A 1 178 ? 24.793 -0.944 -38.765 1.00 90.25 178 PRO A C 1
ATOM 1404 O O . PRO A 1 178 ? 25.680 -1.068 -39.606 1.00 90.25 178 PRO A O 1
ATOM 1407 N N . VAL A 1 179 ? 24.917 -0.107 -37.736 1.00 91.81 179 VAL A N 1
ATOM 1408 C CA . VAL A 1 179 ? 26.081 0.734 -37.457 1.00 91.81 179 VAL A CA 1
ATOM 1409 C C . VAL A 1 179 ? 26.624 0.394 -36.077 1.00 91.81 179 VAL A C 1
ATOM 1411 O O . VAL A 1 179 ? 25.853 0.127 -35.153 1.00 91.81 179 VAL A O 1
ATOM 1414 N N . GLY A 1 180 ? 27.950 0.397 -35.940 1.00 90.31 180 GLY A N 1
ATOM 1415 C CA . GLY A 1 180 ? 28.598 0.227 -34.645 1.00 90.31 180 GLY A CA 1
ATOM 1416 C C . GLY A 1 180 ? 28.297 1.419 -33.746 1.00 90.31 180 GLY A C 1
ATOM 1417 O O . GLY A 1 180 ? 28.676 2.544 -34.059 1.00 90.31 180 GLY A O 1
ATOM 1418 N N . ILE A 1 181 ? 27.588 1.167 -32.651 1.00 90.94 181 ILE A N 1
ATOM 1419 C CA . ILE A 1 181 ? 27.254 2.157 -31.634 1.00 90.94 181 ILE A CA 1
ATOM 1420 C C . ILE A 1 181 ? 27.900 1.703 -30.339 1.00 90.94 181 ILE A C 1
ATOM 1422 O O . ILE A 1 181 ? 27.635 0.605 -29.849 1.00 90.94 181 ILE A O 1
ATOM 1426 N N . PHE A 1 182 ? 28.702 2.581 -29.759 1.00 89.81 182 PHE A N 1
ATOM 1427 C CA . PHE A 1 182 ? 29.145 2.464 -28.386 1.00 89.81 182 PHE A CA 1
ATOM 1428 C C . PHE A 1 182 ? 29.065 3.830 -27.716 1.00 89.81 182 PHE A C 1
ATOM 1430 O O . PHE A 1 182 ? 29.108 4.862 -28.387 1.00 89.81 182 PHE A O 1
ATOM 1437 N N . TYR A 1 183 ? 28.918 3.846 -26.398 1.00 90.00 183 TYR A N 1
ATOM 1438 C CA . TYR A 1 183 ? 28.962 5.083 -25.631 1.00 90.00 183 TYR A CA 1
ATOM 1439 C C . TYR A 1 183 ? 29.609 4.866 -24.270 1.00 90.00 183 TYR A C 1
ATOM 1441 O O . TYR A 1 183 ? 29.661 3.752 -23.739 1.00 90.00 183 TYR A O 1
ATOM 1449 N N . VAL A 1 184 ? 30.106 5.969 -23.725 1.00 90.62 184 VAL A N 1
ATOM 1450 C CA . VAL A 1 184 ? 30.925 6.018 -22.518 1.00 90.62 184 VAL A CA 1
ATOM 1451 C C . VAL A 1 184 ? 30.302 6.963 -21.493 1.00 90.62 184 VAL A C 1
ATOM 1453 O O . VAL A 1 184 ? 29.459 7.792 -21.849 1.00 90.62 184 VAL A O 1
ATOM 1456 N N . ASP A 1 185 ? 30.684 6.846 -20.224 1.00 90.25 185 ASP A N 1
ATOM 1457 C CA . ASP A 1 185 ? 30.384 7.881 -19.232 1.00 90.25 185 ASP A CA 1
ATOM 1458 C C . ASP A 1 185 ? 31.360 9.070 -19.326 1.00 90.25 185 ASP A C 1
ATOM 1460 O O . ASP A 1 185 ? 32.202 9.148 -20.219 1.00 90.25 185 ASP A O 1
ATOM 1464 N N . ARG A 1 186 ? 31.227 10.030 -18.403 1.00 88.38 186 ARG A N 1
ATOM 1465 C CA . ARG A 1 186 ? 32.050 11.250 -18.389 1.00 88.38 186 ARG A CA 1
ATOM 1466 C C . ARG A 1 186 ? 33.530 11.001 -18.104 1.00 88.38 186 ARG A C 1
ATOM 1468 O O . ARG A 1 186 ? 34.328 11.875 -18.418 1.00 88.38 186 ARG A O 1
ATOM 1475 N N . ASP A 1 187 ? 33.872 9.858 -17.522 1.00 87.69 187 ASP A N 1
ATOM 1476 C CA . ASP A 1 187 ? 35.246 9.488 -17.193 1.00 87.69 187 ASP A CA 1
ATOM 1477 C C . ASP A 1 187 ? 35.875 8.632 -18.311 1.00 87.69 187 ASP A C 1
ATOM 1479 O O . ASP A 1 187 ? 37.050 8.272 -18.247 1.00 87.69 187 ASP A O 1
ATOM 1483 N N . GLY A 1 188 ? 35.104 8.332 -19.365 1.00 85.69 188 GLY A N 1
ATOM 1484 C CA . GLY A 1 188 ? 35.514 7.518 -20.505 1.00 85.69 188 GLY A CA 1
ATOM 1485 C C . GLY A 1 188 ? 35.252 6.024 -20.312 1.00 85.69 188 GLY A C 1
ATOM 1486 O O . GLY A 1 188 ? 35.633 5.219 -21.162 1.00 85.69 188 GLY A O 1
ATOM 1487 N N . LYS A 1 189 ? 34.576 5.600 -19.241 1.00 90.62 189 LYS A N 1
ATOM 1488 C CA . LYS A 1 189 ? 34.245 4.184 -19.061 1.00 90.62 189 LYS A CA 1
ATOM 1489 C C . LYS A 1 189 ? 33.262 3.731 -20.129 1.00 90.62 189 LYS A C 1
ATOM 1491 O O . LYS A 1 189 ? 32.192 4.318 -20.277 1.00 90.62 189 LYS A O 1
ATOM 1496 N N . LEU A 1 190 ? 33.585 2.644 -20.822 1.00 89.56 190 LEU A N 1
ATOM 1497 C CA . LEU A 1 190 ? 32.681 2.030 -21.785 1.00 89.56 190 LEU A CA 1
ATOM 1498 C C . LEU A 1 190 ? 31.436 1.489 -21.073 1.00 89.56 190 LEU A C 1
ATOM 1500 O O . LEU A 1 190 ? 31.534 0.626 -20.200 1.00 89.56 190 LEU A O 1
ATOM 1504 N N . LEU A 1 191 ? 30.262 1.993 -21.458 1.00 88.88 191 LEU A N 1
ATOM 1505 C CA . LEU A 1 191 ? 28.987 1.579 -20.875 1.00 88.88 191 LEU A CA 1
ATOM 1506 C C . LEU A 1 191 ? 28.287 0.533 -21.735 1.00 88.88 191 LEU A C 1
ATOM 1508 O O . LEU A 1 191 ? 27.821 -0.480 -21.220 1.00 88.88 191 LEU A O 1
ATOM 1512 N N . VAL A 1 192 ? 28.206 0.782 -23.041 1.00 88.31 192 VAL A N 1
ATOM 1513 C CA . VAL A 1 192 ? 27.510 -0.091 -23.990 1.00 88.31 192 VAL A CA 1
ATOM 1514 C C . VAL A 1 192 ? 28.256 -0.105 -25.309 1.00 88.31 192 VAL A C 1
ATOM 1516 O O . VAL A 1 192 ? 28.778 0.917 -25.746 1.00 88.31 192 VAL A O 1
ATOM 1519 N N . ALA A 1 193 ? 28.246 -1.269 -25.948 1.00 90.38 193 ALA A N 1
ATOM 1520 C CA . ALA A 1 193 ? 28.639 -1.482 -27.328 1.00 90.38 193 ALA A CA 1
ATOM 1521 C C . ALA A 1 193 ? 27.640 -2.461 -27.960 1.00 90.38 193 ALA A C 1
ATOM 1523 O O . ALA A 1 193 ? 27.450 -3.571 -27.454 1.00 90.38 193 ALA A O 1
ATOM 1524 N N . ASN A 1 194 ? 26.962 -2.032 -29.024 1.00 91.31 194 ASN A N 1
ATOM 1525 C CA . ASN A 1 194 ? 25.923 -2.826 -29.672 1.00 91.31 194 ASN A CA 1
ATOM 1526 C C . ASN A 1 194 ? 26.503 -3.993 -30.491 1.00 91.31 194 ASN A C 1
ATOM 1528 O O . ASN A 1 194 ? 27.709 -4.076 -30.742 1.00 91.31 194 ASN A O 1
ATOM 1532 N N . ALA A 1 195 ? 25.630 -4.894 -30.949 1.00 90.06 195 ALA A N 1
ATOM 1533 C CA . ALA A 1 195 ? 26.028 -6.073 -31.718 1.00 90.06 195 ALA A CA 1
ATOM 1534 C C . ALA A 1 195 ? 26.867 -5.735 -32.965 1.00 90.06 195 ALA A C 1
ATOM 1536 O O . ALA A 1 195 ? 27.872 -6.398 -33.229 1.00 90.06 195 ALA A O 1
ATOM 1537 N N . ALA A 1 196 ? 26.501 -4.681 -33.702 1.00 91.75 196 ALA A N 1
ATOM 1538 C CA . ALA A 1 196 ? 27.251 -4.235 -34.873 1.00 91.75 196 ALA A CA 1
ATOM 1539 C C . ALA A 1 196 ? 28.663 -3.745 -34.508 1.00 91.75 196 ALA A C 1
ATOM 1541 O O . ALA A 1 196 ? 29.620 -4.102 -35.192 1.00 91.75 196 ALA A O 1
ATOM 1542 N N . ASN A 1 197 ? 28.828 -3.001 -33.407 1.00 91.00 197 ASN A N 1
ATOM 1543 C CA . ASN A 1 197 ? 30.147 -2.593 -32.920 1.00 91.00 197 ASN A CA 1
ATOM 1544 C C . ASN A 1 197 ? 30.998 -3.817 -32.580 1.00 91.00 197 ASN A C 1
ATOM 1546 O O . ASN A 1 197 ? 32.148 -3.907 -32.991 1.00 91.00 197 ASN A O 1
ATOM 1550 N N . ASN A 1 198 ? 30.415 -4.795 -31.889 1.00 88.62 198 ASN A N 1
ATOM 1551 C CA . ASN A 1 198 ? 31.126 -6.007 -31.484 1.00 88.62 198 ASN A CA 1
ATOM 1552 C C . ASN A 1 198 ? 31.546 -6.849 -32.695 1.00 88.62 198 ASN A C 1
ATOM 1554 O O . ASN A 1 198 ? 32.629 -7.429 -32.696 1.00 88.62 198 ASN A O 1
ATOM 1558 N N . ALA A 1 199 ? 30.730 -6.876 -33.750 1.00 88.94 199 ALA A N 1
ATOM 1559 C CA . ALA A 1 199 ? 31.077 -7.526 -35.009 1.00 88.94 199 ALA A CA 1
ATOM 1560 C C . ALA A 1 199 ? 32.213 -6.802 -35.757 1.00 88.94 199 ALA A C 1
ATOM 1562 O O . ALA A 1 199 ? 33.071 -7.464 -36.337 1.00 88.94 199 ALA A O 1
ATOM 1563 N N . ILE A 1 200 ? 32.233 -5.464 -35.734 1.00 88.75 200 ILE A N 1
ATOM 1564 C CA . ILE A 1 200 ? 33.263 -4.639 -36.388 1.00 88.75 200 ILE A CA 1
ATOM 1565 C C . ILE A 1 200 ? 34.591 -4.702 -35.621 1.00 88.75 200 ILE A C 1
ATOM 1567 O O . ILE A 1 200 ? 35.643 -4.932 -36.212 1.00 88.75 200 ILE A O 1
ATOM 1571 N N . SER A 1 201 ? 34.547 -4.484 -34.308 1.00 83.81 201 SER A N 1
ATOM 1572 C CA . SER A 1 201 ? 35.726 -4.339 -33.449 1.00 83.81 201 SER A CA 1
ATOM 1573 C C . SER A 1 201 ? 36.262 -5.672 -32.921 1.00 83.81 201 SER A C 1
ATOM 1575 O O . SER A 1 201 ? 37.415 -5.739 -32.498 1.00 83.81 201 SER A O 1
ATOM 1577 N N . GLY A 1 202 ? 35.458 -6.739 -32.934 1.00 85.12 202 GLY A N 1
ATOM 1578 C CA . GLY A 1 202 ? 35.843 -8.046 -32.409 1.00 85.12 202 GLY A CA 1
ATOM 1579 C C . GLY A 1 202 ? 36.109 -8.005 -30.903 1.00 85.12 202 GLY A C 1
ATOM 1580 O O . GLY A 1 202 ? 35.270 -7.562 -30.123 1.00 85.12 202 GLY A O 1
ATOM 1581 N N . HIS A 1 203 ? 37.278 -8.490 -30.479 1.00 80.81 203 HIS A N 1
ATOM 1582 C CA . HIS A 1 203 ? 37.698 -8.396 -29.082 1.00 80.81 203 HIS A CA 1
ATOM 1583 C C . HIS A 1 203 ? 38.396 -7.056 -28.832 1.00 80.81 203 HIS A C 1
ATOM 1585 O O . HIS A 1 203 ? 39.498 -6.826 -29.333 1.00 80.81 203 HIS A O 1
ATOM 1591 N N . TYR A 1 204 ? 37.765 -6.197 -28.038 1.00 83.44 204 TYR A N 1
ATOM 1592 C CA . TYR A 1 204 ? 38.279 -4.881 -27.667 1.00 83.44 204 TYR A CA 1
ATOM 1593 C C . TYR A 1 204 ? 38.371 -4.728 -26.133 1.00 83.44 204 TYR A C 1
ATOM 1595 O O . TYR A 1 204 ? 37.670 -5.437 -25.399 1.00 83.44 204 TYR A O 1
ATOM 1603 N N . PRO A 1 205 ? 39.238 -3.830 -25.625 1.00 82.88 205 PRO A N 1
ATOM 1604 C CA . PRO A 1 205 ? 39.395 -3.595 -24.189 1.00 82.88 205 PRO A CA 1
ATOM 1605 C C . PRO A 1 205 ? 38.122 -3.039 -23.537 1.00 82.88 205 PRO A C 1
ATOM 1607 O O . PRO A 1 205 ? 37.465 -2.158 -24.084 1.00 82.88 205 PRO A O 1
ATOM 1610 N N . GLN A 1 206 ? 37.794 -3.504 -22.329 1.00 86.69 206 GLN A N 1
ATOM 1611 C CA . GLN A 1 206 ? 36.700 -2.944 -21.521 1.00 86.69 206 GLN A CA 1
ATOM 1612 C C . GLN A 1 206 ? 37.188 -1.723 -20.734 1.00 86.69 206 GLN A C 1
ATOM 1614 O O . GLN A 1 206 ? 37.387 -1.799 -19.519 1.00 86.69 206 GLN A O 1
ATOM 1619 N N . SER A 1 207 ? 37.413 -0.622 -21.452 1.00 88.25 207 SER A N 1
ATOM 1620 C CA . SER A 1 207 ? 37.998 0.600 -20.898 1.00 88.25 207 SER A CA 1
ATOM 1621 C C . SER A 1 207 ? 37.192 1.152 -19.720 1.00 88.25 207 SER A C 1
ATOM 1623 O O . SER A 1 207 ? 35.972 1.311 -19.810 1.00 88.25 207 SER A O 1
ATOM 1625 N N . GLN A 1 208 ? 37.877 1.453 -18.618 1.00 90.06 208 GLN A N 1
ATOM 1626 C CA . GLN A 1 208 ? 37.320 2.111 -17.432 1.00 90.06 208 GLN A CA 1
ATOM 1627 C C . GLN A 1 208 ? 37.596 3.619 -17.397 1.00 90.06 208 GLN A C 1
ATOM 1629 O O . GLN A 1 208 ? 37.007 4.308 -16.569 1.00 90.06 208 GLN A O 1
ATOM 1634 N N . SER A 1 209 ? 38.466 4.128 -18.272 1.00 87.88 209 SER A N 1
ATOM 1635 C CA . SER A 1 209 ? 38.777 5.554 -18.382 1.00 87.88 209 SER A CA 1
ATOM 1636 C C . SER A 1 209 ? 39.227 5.955 -19.792 1.00 87.88 209 SER A C 1
ATOM 1638 O O . SER A 1 209 ? 39.566 5.100 -20.615 1.00 87.88 209 SER A O 1
ATOM 1640 N N . ALA A 1 210 ? 39.264 7.265 -20.055 1.00 84.75 210 ALA A N 1
ATOM 1641 C CA . ALA A 1 210 ? 39.739 7.852 -21.313 1.00 84.75 210 ALA A CA 1
ATOM 1642 C C . ALA A 1 210 ? 41.179 7.429 -21.697 1.00 84.75 210 ALA A C 1
ATOM 1644 O O . ALA A 1 210 ? 41.472 7.162 -22.863 1.00 84.75 210 ALA A O 1
ATOM 1645 N N . ASP A 1 211 ? 42.077 7.285 -20.721 1.00 84.75 211 ASP A N 1
ATOM 1646 C CA . ASP A 1 211 ? 43.481 6.930 -20.985 1.00 84.75 211 ASP A CA 1
ATOM 1647 C C . ASP A 1 211 ? 43.638 5.499 -21.535 1.00 84.75 211 ASP A C 1
ATOM 1649 O O . ASP A 1 211 ? 44.590 5.185 -22.257 1.00 84.75 211 ASP A O 1
ATOM 1653 N N . GLU A 1 212 ? 42.682 4.615 -21.239 1.00 86.75 212 GLU A N 1
ATOM 1654 C CA . GLU A 1 212 ? 42.714 3.217 -21.668 1.00 86.75 212 GLU A CA 1
ATOM 1655 C C . GLU A 1 212 ? 42.360 3.037 -23.157 1.00 86.75 212 GLU A C 1
ATOM 1657 O O . GLU A 1 212 ? 42.592 1.958 -23.712 1.00 86.75 212 GLU A O 1
ATOM 1662 N N . TYR A 1 213 ? 41.871 4.077 -23.851 1.00 84.31 213 TYR A N 1
ATOM 1663 C CA . TYR A 1 213 ? 41.606 4.007 -25.298 1.00 84.31 213 TYR A CA 1
ATOM 1664 C C . TYR A 1 213 ? 42.878 3.917 -26.147 1.00 84.31 213 TYR A C 1
ATOM 1666 O O . TYR A 1 213 ? 42.819 3.496 -27.300 1.00 84.31 213 TYR A O 1
ATOM 1674 N N . GLY A 1 214 ? 44.058 4.173 -25.574 1.00 81.06 214 GLY A N 1
ATOM 1675 C CA . GLY A 1 214 ? 45.333 3.865 -26.231 1.00 81.06 214 GLY A CA 1
ATOM 1676 C C . GLY A 1 214 ? 45.556 2.366 -26.494 1.00 81.06 214 GLY A C 1
ATOM 1677 O O . GLY A 1 214 ? 46.356 2.009 -27.355 1.00 81.06 214 GLY A O 1
ATOM 1678 N N . ALA A 1 215 ? 44.849 1.479 -25.781 1.00 84.25 215 ALA A N 1
ATOM 1679 C CA . ALA A 1 215 ? 44.898 0.033 -26.013 1.00 84.25 215 ALA A CA 1
ATOM 1680 C C . ALA A 1 215 ? 43.989 -0.427 -27.170 1.00 84.25 215 ALA A C 1
ATOM 1682 O O . ALA A 1 215 ? 44.081 -1.579 -27.609 1.00 84.25 215 ALA A O 1
ATOM 1683 N N . TRP A 1 216 ? 43.110 0.451 -27.662 1.00 85.56 216 TRP A N 1
ATOM 1684 C CA . TRP A 1 216 ? 42.231 0.158 -28.786 1.00 85.56 216 TRP A CA 1
ATOM 1685 C C . TRP A 1 216 ? 42.984 0.259 -30.107 1.00 85.56 216 TRP A C 1
ATOM 1687 O O . TRP A 1 216 ? 43.912 1.047 -30.272 1.00 85.56 216 TRP A O 1
ATOM 1697 N N . ARG A 1 217 ? 42.570 -0.556 -31.078 1.00 85.69 217 ARG A N 1
ATOM 1698 C CA . ARG A 1 217 ? 43.152 -0.561 -32.421 1.00 85.69 217 ARG A CA 1
ATOM 1699 C C . ARG A 1 217 ? 42.138 -0.008 -33.407 1.00 85.69 217 ARG A C 1
ATOM 1701 O O . ARG A 1 217 ? 41.124 -0.646 -33.670 1.00 85.69 217 ARG A O 1
ATOM 1708 N N . GLY A 1 218 ? 42.434 1.163 -33.951 1.00 86.06 218 GLY A N 1
ATOM 1709 C CA . GLY A 1 218 ? 41.680 1.788 -35.031 1.00 86.06 218 GLY A CA 1
ATOM 1710 C C . GLY A 1 218 ? 42.623 2.550 -35.953 1.00 86.06 218 GLY A C 1
ATOM 1711 O O . GLY A 1 218 ? 43.770 2.796 -35.588 1.00 86.06 218 GLY A O 1
ATOM 1712 N N . TRP A 1 219 ? 42.152 2.892 -37.149 1.00 89.88 219 TRP A N 1
ATOM 1713 C CA . TRP A 1 219 ? 42.939 3.583 -38.170 1.00 89.88 219 TRP A CA 1
ATOM 1714 C C . TRP A 1 219 ? 42.128 4.718 -38.781 1.00 89.88 219 TRP A C 1
ATOM 1716 O O . TRP A 1 219 ? 40.911 4.597 -38.939 1.00 89.88 219 TRP A O 1
ATOM 1726 N N . HIS A 1 220 ? 42.798 5.803 -39.163 1.00 85.06 220 HIS A N 1
ATOM 1727 C CA . HIS A 1 220 ? 42.162 6.851 -39.956 1.00 85.06 220 HIS A CA 1
ATOM 1728 C C . HIS A 1 220 ? 41.771 6.292 -41.327 1.00 85.06 220 HIS A C 1
ATOM 1730 O O . HIS A 1 220 ? 42.606 5.719 -42.028 1.00 85.06 220 HIS A O 1
ATOM 1736 N N . ILE A 1 221 ? 40.509 6.466 -41.714 1.00 84.31 221 ILE A N 1
ATOM 1737 C CA . ILE A 1 221 ? 40.000 5.938 -42.987 1.00 84.31 221 ILE A CA 1
ATOM 1738 C C . ILE A 1 221 ? 40.292 6.871 -44.169 1.00 84.31 221 ILE A C 1
ATOM 1740 O O . ILE A 1 221 ? 40.545 6.390 -45.265 1.00 84.31 221 ILE A O 1
ATOM 1744 N N . ASP A 1 222 ? 40.329 8.184 -43.924 1.00 84.69 222 ASP A N 1
ATOM 1745 C CA . ASP A 1 222 ? 40.443 9.227 -44.944 1.00 84.69 222 ASP A CA 1
ATOM 1746 C C . ASP A 1 222 ? 41.341 10.383 -44.462 1.00 84.69 222 ASP A C 1
ATOM 1748 O O . ASP A 1 222 ? 41.564 10.574 -43.263 1.00 84.69 222 ASP A O 1
ATOM 1752 N N . GLY A 1 223 ? 41.835 11.193 -45.405 1.00 88.56 223 GLY A N 1
ATOM 1753 C CA . GLY A 1 223 ? 42.632 12.392 -45.127 1.00 88.56 223 GLY A CA 1
ATOM 1754 C C . GLY A 1 223 ? 44.150 12.156 -45.044 1.00 88.56 223 GLY A C 1
ATOM 1755 O O . GLY A 1 223 ? 44.642 11.097 -45.425 1.00 88.56 223 GLY A O 1
ATOM 1756 N N . PRO A 1 224 ? 44.929 13.149 -44.569 1.00 87.88 224 PRO A N 1
ATOM 1757 C CA . PRO A 1 224 ? 46.398 13.119 -44.619 1.00 87.88 224 PRO A CA 1
ATOM 1758 C C . PRO A 1 224 ? 47.044 11.999 -43.795 1.00 87.88 224 PRO A C 1
ATOM 1760 O O . PRO A 1 224 ? 48.164 11.606 -44.095 1.00 87.88 224 PRO A O 1
ATOM 1763 N N . ARG A 1 225 ? 46.337 11.509 -42.769 1.00 86.69 225 ARG A N 1
ATOM 1764 C CA . ARG A 1 225 ? 46.769 10.426 -41.872 1.00 86.69 225 ARG A CA 1
ATOM 1765 C C . ARG A 1 225 ? 46.126 9.078 -42.227 1.00 86.69 225 ARG A C 1
ATOM 1767 O O . ARG A 1 225 ? 46.167 8.162 -41.416 1.00 86.69 225 ARG A O 1
ATOM 1774 N N . ALA A 1 226 ? 45.483 8.945 -43.394 1.00 90.94 226 ALA A N 1
ATOM 1775 C CA . ALA A 1 226 ? 44.784 7.716 -43.777 1.00 90.94 226 ALA A CA 1
ATOM 1776 C C . ALA A 1 226 ? 45.709 6.486 -43.693 1.00 90.94 226 ALA A C 1
ATOM 1778 O O . ALA A 1 226 ? 46.816 6.484 -44.231 1.00 90.94 226 ALA A O 1
ATOM 1779 N N . GLY A 1 227 ? 45.250 5.439 -43.006 1.00 85.62 227 GLY A N 1
ATOM 1780 C CA . GLY A 1 227 ? 46.023 4.227 -42.732 1.00 85.62 227 GLY A CA 1
ATOM 1781 C C . GLY A 1 227 ? 46.971 4.311 -41.528 1.00 85.62 227 GLY A C 1
ATOM 1782 O O . GLY A 1 227 ? 47.536 3.285 -41.151 1.00 85.62 227 GLY A O 1
ATOM 1783 N N . GLU A 1 228 ? 47.133 5.472 -40.886 1.00 89.19 228 GLU A N 1
ATOM 1784 C CA . GLU A 1 228 ? 47.828 5.582 -39.597 1.00 89.19 228 GLU A CA 1
ATOM 1785 C C . GLU A 1 228 ? 46.925 5.100 -38.446 1.00 89.19 228 GLU A C 1
ATOM 1787 O O . GLU A 1 228 ? 45.708 5.321 -38.491 1.00 89.19 228 GLU A O 1
ATOM 1792 N N . PRO A 1 229 ? 47.485 4.446 -37.408 1.00 86.25 229 PRO A N 1
ATOM 1793 C CA . PRO A 1 229 ? 46.721 4.046 -36.232 1.00 86.25 229 PRO A CA 1
ATOM 1794 C C . PRO A 1 229 ? 46.278 5.264 -35.406 1.00 86.25 229 PRO A C 1
ATOM 1796 O O . PRO A 1 229 ? 47.023 6.236 -35.273 1.00 86.25 229 PRO A O 1
ATOM 1799 N N . LEU A 1 230 ? 45.084 5.184 -34.817 1.00 84.50 230 LEU A N 1
ATOM 1800 C CA . LEU A 1 230 ? 44.553 6.186 -33.889 1.00 84.50 230 LEU A CA 1
ATOM 1801 C C . LEU A 1 230 ? 45.338 6.160 -32.570 1.00 84.50 230 LEU A C 1
ATOM 1803 O O . LEU A 1 230 ? 45.502 5.099 -31.962 1.00 84.50 230 LEU A O 1
ATOM 1807 N N . ALA A 1 231 ? 45.801 7.323 -32.111 1.00 82.06 231 ALA A N 1
ATOM 1808 C CA . ALA A 1 231 ? 46.333 7.495 -30.762 1.00 82.06 231 ALA A CA 1
ATOM 1809 C C . ALA A 1 231 ? 45.197 7.677 -29.739 1.00 82.06 231 ALA A C 1
ATOM 1811 O O . ALA A 1 231 ? 44.063 7.964 -30.110 1.00 82.06 231 ALA A O 1
ATOM 1812 N N . ALA A 1 232 ? 45.502 7.571 -28.438 1.00 77.38 232 ALA A N 1
ATOM 1813 C CA . ALA A 1 232 ? 44.511 7.732 -27.365 1.00 77.38 232 ALA A CA 1
ATOM 1814 C C . ALA A 1 232 ? 43.690 9.034 -27.499 1.00 77.38 232 ALA A C 1
ATOM 1816 O O . ALA A 1 232 ? 42.470 8.985 -27.451 1.00 77.38 232 ALA A O 1
ATOM 1817 N N . GLY A 1 233 ? 44.346 10.167 -27.772 1.00 80.00 233 GLY A N 1
ATOM 1818 C CA . GLY A 1 233 ? 43.681 11.464 -27.962 1.00 80.00 233 GLY A CA 1
ATOM 1819 C C . GLY A 1 233 ? 43.026 11.681 -29.333 1.00 80.00 233 GLY A C 1
ATOM 1820 O O . GLY A 1 233 ? 42.401 12.715 -29.537 1.00 80.00 233 GLY A O 1
ATOM 1821 N N . ASP A 1 234 ? 43.178 10.746 -30.280 1.00 81.06 234 ASP A N 1
ATOM 1822 C CA . ASP A 1 234 ? 42.468 10.799 -31.567 1.00 81.06 234 ASP A CA 1
ATOM 1823 C C . ASP A 1 234 ? 41.048 10.196 -31.450 1.00 81.06 234 ASP A C 1
ATOM 1825 O O . ASP A 1 234 ? 40.229 10.350 -32.361 1.00 81.06 234 ASP A O 1
ATOM 1829 N N . TRP A 1 235 ? 40.737 9.500 -30.346 1.00 79.56 235 TRP A N 1
ATOM 1830 C CA . TRP A 1 235 ? 39.413 8.930 -30.111 1.00 79.56 235 TRP A CA 1
ATOM 1831 C C . TRP A 1 235 ? 38.418 10.016 -29.671 1.00 79.56 235 TRP A C 1
ATOM 1833 O O . TRP A 1 235 ? 38.725 10.781 -28.764 1.00 79.56 235 TRP A O 1
ATOM 1843 N N . PRO A 1 236 ? 37.179 10.041 -30.203 1.00 74.50 236 PRO A N 1
ATOM 1844 C CA . PRO A 1 236 ? 36.157 11.022 -29.805 1.00 74.50 236 PRO A CA 1
ATOM 1845 C C . PRO A 1 236 ? 35.728 10.971 -28.328 1.00 74.50 236 PRO A C 1
ATOM 1847 O O . PRO A 1 236 ? 34.919 11.788 -27.898 1.00 74.50 236 PRO A O 1
ATOM 1850 N N . VAL A 1 237 ? 36.194 9.960 -27.593 1.00 72.50 237 VAL A N 1
ATOM 1851 C CA . VAL A 1 237 ? 35.879 9.681 -26.185 1.00 72.50 237 VAL A CA 1
ATOM 1852 C C . VAL A 1 237 ? 36.999 10.095 -25.222 1.00 72.50 237 VAL A C 1
ATOM 1854 O O . VAL A 1 237 ? 36.827 9.922 -24.016 1.00 72.50 237 VAL A O 1
ATOM 1857 N N . ALA A 1 238 ? 38.125 10.593 -25.747 1.00 61.03 238 ALA A N 1
ATOM 1858 C CA . ALA A 1 238 ? 39.280 11.065 -24.985 1.00 61.03 238 ALA A CA 1
ATOM 1859 C C . ALA A 1 238 ? 39.277 12.586 -24.770 1.00 61.03 238 ALA A C 1
ATOM 1861 O O . ALA A 1 238 ? 38.634 13.310 -25.566 1.00 61.03 238 ALA A O 1
#

Sequence (238 aa):
MRGVICTVMEVTDKVRVLARHKEAEERLALSLEASGNIGTWSYDLDTLATHVDERFARLFQVEAALAREGTELNRFTDMIHPDDRPRVLAAITHAIETETLYDTEYRIPQRSGIDVWVNARGKVFADPATADGKMRRRFAGIAVDISERKAQAEALRASEARAEEDRRRLDALLDAAPVGIFYVDRDGKLLVANAANNAISGHYPQSQSADEYGAWRGWHIDGPRAGEPLAAGDWPVA